Protein AF-0000000069711038 (afdb_homodimer)

pLDDT: mean 71.06, std 26.01, range [24.67, 97.31]

Sequence (326 aa):
MMKTLSPLKASLFAILASSTVLVTTVSAEPSQECDHPRSEFHKRGDRMGHDGMHKMFEGLELTDTQKADIKKLFAEQRAARSDDKPTKEERLARRAEMHALITAATFDETQAKALIGAQQEKRQAQAIERMKMQNQIYNLLTPEQQAKFKARFEAHTGKEPRSMMKTLSPLKASLFAILASSTVLVTTVSAEPSQECDHPRSEFHKRGDRMGHDGMHKMFEGLELTDTQKADIKKLFAEQRAARSDDKPTKEERLARRAEMHALITAATFDETQAKALIGAQQEKRQAQAIERMKMQNQIYNLLTPEQQAKFKARFEAHTGKEPRS

Secondary structure (DSSP, 8-state):
---------------------------------------GGGHHHHHHHHHHHHHHTTTS---HHHHHHHHHHHHHHHHHHHHHSPPHHHHHHHHHHHHHHHTSSS--HHHHHHHHHHHHHHHHHHHHHHHHHHHHHHTTS-HHHHHHHHHHHHHHHTS----/---------------------------------------GGGHHHHHHHHHHHHHHTTTS---HHHHHHHHHHHHHHHHHHHHHSPPHHHHHHHHHHHHHHHTSSS--HHHHHHHHHHHHHHHHHHHHHHHHHHHHHHTTS-HHHHHHHHHHHHHHHTS----

Structure (mmCIF, N/CA/C/O backbone):
data_AF-0000000069711038-model_v1
#
loop_
_entity.id
_entity.type
_entity.pdbx_description
1 polymer 'Periplasmic stress adaptor protein CpxP'
#
loop_
_atom_site.group_PDB
_atom_site.id
_atom_site.type_symbol
_atom_site.label_atom_id
_atom_site.label_alt_id
_atom_site.label_comp_id
_atom_site.label_asym_id
_atom_site.label_entity_id
_atom_site.label_seq_id
_atom_site.pdbx_PDB_ins_code
_atom_site.Cartn_x
_atom_site.Cartn_y
_atom_site.Cartn_z
_atom_site.occupancy
_atom_site.B_iso_or_equiv
_atom_site.auth_seq_id
_atom_site.auth_comp_id
_atom_site.auth_asym_id
_atom_site.auth_atom_id
_atom_site.pdbx_PDB_model_num
ATOM 1 N N . MET A 1 1 ? -65.188 43.094 -11.633 1 28.83 1 MET A N 1
ATOM 2 C CA . MET A 1 1 ? -65.75 42.906 -10.297 1 28.83 1 MET A CA 1
ATOM 3 C C . MET A 1 1 ? -66.312 41.5 -10.125 1 28.83 1 MET A C 1
ATOM 5 O O . MET A 1 1 ? -67.562 41.344 -10.078 1 28.83 1 MET A O 1
ATOM 9 N N . MET A 1 2 ? -65.438 40.5 -10.508 1 27.83 2 MET A N 1
ATOM 10 C CA . MET A 1 2 ? -65.812 39.156 -10.914 1 27.83 2 MET A CA 1
ATOM 11 C C . MET A 1 2 ? -66.312 38.375 -9.727 1 27.83 2 MET A C 1
ATOM 13 O O . MET A 1 2 ? -66.25 38.812 -8.586 1 27.83 2 MET A O 1
ATOM 17 N N . LYS A 1 3 ? -65.938 37.031 -9.469 1 34.69 3 LYS A N 1
ATOM 18 C CA . LYS A 1 3 ? -66.5 35.688 -9.469 1 34.69 3 LYS A CA 1
ATOM 19 C C . LYS A 1 3 ? -66.5 35.094 -8.062 1 34.69 3 LYS A C 1
ATOM 21 O O . LYS A 1 3 ? -66.75 33.875 -7.887 1 34.69 3 LYS A O 1
ATOM 26 N N . THR A 1 4 ? -66.062 35.812 -6.906 1 37.69 4 THR A N 1
ATOM 27 C CA . THR A 1 4 ? -65.438 34.906 -5.93 1 37.69 4 THR A CA 1
ATOM 28 C C . THR A 1 4 ? -66.5 34.031 -5.266 1 37.69 4 THR A C 1
ATOM 30 O O . THR A 1 4 ? -67.438 34.531 -4.719 1 37.69 4 THR A O 1
ATOM 33 N N . LEU A 1 5 ? -66.688 32.656 -5.758 1 39.88 5 LEU A N 1
ATOM 34 C CA . LEU A 1 5 ? -67.438 31.438 -5.512 1 39.88 5 LEU A CA 1
ATOM 35 C C . LEU A 1 5 ? -67.188 30.891 -4.113 1 39.88 5 LEU A C 1
ATOM 37 O O . LEU A 1 5 ? -66.062 30.672 -3.742 1 39.88 5 LEU A O 1
ATOM 41 N N . SER A 1 6 ? -68.125 31.094 -3.117 1 32.47 6 SER A N 1
ATOM 42 C CA . SER A 1 6 ? -68.062 30.859 -1.68 1 32.47 6 SER A CA 1
ATOM 43 C C . SER A 1 6 ? -67.812 29.375 -1.375 1 32.47 6 SER A C 1
ATOM 45 O O . SER A 1 6 ? -68.062 28.531 -2.24 1 32.47 6 SER A O 1
ATOM 47 N N . PRO A 1 7 ? -68 28.719 -0.055 1 39.16 7 PRO A N 1
ATOM 48 C CA . PRO A 1 7 ? -67.438 27.969 1.074 1 39.16 7 PRO A CA 1
ATOM 49 C C . PRO A 1 7 ? -68.062 26.562 1.216 1 39.16 7 PRO A C 1
ATOM 51 O O . PRO A 1 7 ? -67.875 25.922 2.246 1 39.16 7 PRO A O 1
ATOM 54 N N . LEU A 1 8 ? -68.438 25.781 0.112 1 35.56 8 LEU A N 1
ATOM 55 C CA . LEU A 1 8 ? -69.25 24.609 0.399 1 35.56 8 LEU A CA 1
ATOM 56 C C . LEU A 1 8 ? -68.5 23.609 1.238 1 35.56 8 LEU A C 1
ATOM 58 O O . LEU A 1 8 ? -67.5 23.047 0.777 1 35.56 8 LEU A O 1
ATOM 62 N N . LYS A 1 9 ? -68.5 23.656 2.619 1 36.31 9 LYS A N 1
ATOM 63 C CA . LYS A 1 9 ? -67.875 22.984 3.736 1 36.31 9 LYS A CA 1
ATOM 64 C C . LYS A 1 9 ? -68.25 21.516 3.789 1 36.31 9 LYS A C 1
ATOM 66 O O . LYS A 1 9 ? -69.438 21.188 3.707 1 36.31 9 LYS A O 1
ATOM 71 N N . ALA A 1 10 ? -67.312 20.438 3.469 1 32.03 10 ALA A N 1
ATOM 72 C CA . ALA A 1 10 ? -67.125 18.984 3.336 1 32.03 10 ALA A CA 1
ATOM 73 C C . ALA A 1 10 ? -67.375 18.281 4.664 1 32.03 10 ALA A C 1
ATOM 75 O O . ALA A 1 10 ? -66.75 18.578 5.668 1 32.03 10 ALA A O 1
ATOM 76 N N . SER A 1 11 ? -68.625 17.766 5.094 1 33.97 11 SER A N 1
ATOM 77 C CA . SER A 1 11 ? -69.125 17.141 6.309 1 33.97 11 SER A CA 1
ATOM 78 C C . SER A 1 11 ? -68.562 15.742 6.492 1 33.97 11 SER A C 1
ATOM 80 O O . SER A 1 11 ? -68.875 14.828 5.742 1 33.97 11 SER A O 1
ATOM 82 N N . LEU A 1 12 ? -67.25 15.602 6.777 1 30.31 12 LEU A N 1
ATOM 83 C CA . LEU A 1 12 ? -66.562 14.32 6.859 1 30.31 12 LEU A CA 1
ATOM 84 C C . LEU A 1 12 ? -67.125 13.461 7.973 1 30.31 12 LEU A C 1
ATOM 86 O O . LEU A 1 12 ? -67.312 13.93 9.102 1 30.31 12 LEU A O 1
ATOM 90 N N . PHE A 1 13 ? -67.688 12.148 7.656 1 32.06 13 PHE A N 1
ATOM 91 C CA . PHE A 1 13 ? -68.375 11.016 8.242 1 32.06 13 PHE A CA 1
ATOM 92 C C . PHE A 1 13 ? -67.5 10.289 9.25 1 32.06 13 PHE A C 1
ATOM 94 O O . PHE A 1 13 ? -66.375 9.922 8.945 1 32.06 13 PHE A O 1
ATOM 101 N N . ALA A 1 14 ? -67.75 10.336 10.609 1 30.08 14 ALA A N 1
ATOM 102 C CA . ALA A 1 14 ? -67.125 10.016 11.867 1 30.08 14 ALA A CA 1
ATOM 103 C C . ALA A 1 14 ? -67.188 8.531 12.18 1 30.08 14 ALA A C 1
ATOM 105 O O . ALA A 1 14 ? -66.75 8.078 13.25 1 30.08 14 ALA A O 1
ATOM 106 N N . ILE A 1 15 ? -67.188 7.59 11.195 1 29.8 15 ILE A N 1
ATOM 107 C CA . ILE A 1 15 ? -67.562 6.289 11.711 1 29.8 15 ILE A CA 1
ATOM 108 C C . ILE A 1 15 ? -66.562 5.785 12.727 1 29.8 15 ILE A C 1
ATOM 110 O O . ILE A 1 15 ? -65.375 5.91 12.516 1 29.8 15 ILE A O 1
ATOM 114 N N . LEU A 1 16 ? -67.062 5.301 13.984 1 29.25 16 LEU A N 1
ATOM 115 C CA . LEU A 1 16 ? -66.688 4.949 15.352 1 29.25 16 LEU A CA 1
ATOM 116 C C . LEU A 1 16 ? -66.062 3.557 15.406 1 29.25 16 LEU A C 1
ATOM 118 O O . LEU A 1 16 ? -65.875 3.018 16.5 1 29.25 16 LEU A O 1
ATOM 122 N N . ALA A 1 17 ? -65.25 3.088 14.469 1 30.11 17 ALA A N 1
ATOM 123 C CA . ALA A 1 17 ? -64.938 1.66 14.523 1 30.11 17 ALA A CA 1
ATOM 124 C C . ALA A 1 17 ? -64.062 1.337 15.727 1 30.11 17 ALA A C 1
ATOM 126 O O . ALA A 1 17 ? -63.031 1.981 15.938 1 30.11 17 ALA A O 1
ATOM 127 N N . SER A 1 18 ? -64.562 0.76 16.906 1 30.23 18 SER A N 1
ATOM 128 C CA . SER A 1 18 ? -64 0.393 18.219 1 30.23 18 SER A CA 1
ATOM 129 C C . SER A 1 18 ? -63.094 -0.802 18.109 1 30.23 18 SER A C 1
ATOM 131 O O . SER A 1 18 ? -63.5 -1.897 17.734 1 30.23 18 SER A O 1
ATOM 133 N N . SER A 1 19 ? -61.875 -0.72 17.562 1 32.28 19 SER A N 1
ATOM 134 C CA . SER A 1 19 ? -60.938 -1.819 17.344 1 32.28 19 SER A CA 1
ATOM 135 C C . SER A 1 19 ? -60.438 -2.369 18.672 1 32.28 19 SER A C 1
ATOM 137 O O . SER A 1 19 ? -60 -1.607 19.547 1 32.28 19 SER A O 1
ATOM 139 N N . THR A 1 20 ? -61.031 -3.475 19.203 1 32.91 20 THR A N 1
ATOM 140 C CA . THR A 1 20 ? -60.688 -4.152 20.438 1 32.91 20 THR A CA 1
ATOM 141 C C . THR A 1 20 ? -59.281 -4.766 20.328 1 32.91 20 THR A C 1
ATOM 143 O O . THR A 1 20 ? -58.969 -5.43 19.344 1 32.91 20 THR A O 1
ATOM 146 N N . VAL A 1 21 ? -58.25 -4.145 20.953 1 31.22 21 VAL A N 1
ATOM 147 C CA . VAL A 1 21 ? -56.812 -4.406 21.047 1 31.22 21 VAL A CA 1
ATOM 148 C C . VAL A 1 21 ? -56.562 -5.656 21.875 1 31.22 21 VAL A C 1
ATOM 150 O O . VAL A 1 21 ? -56.844 -5.672 23.078 1 31.22 21 VAL A O 1
ATOM 153 N N . LEU A 1 22 ? -56.844 -6.906 21.297 1 30.92 22 LEU A N 1
ATOM 154 C CA . LEU A 1 22 ? -56.5 -8.086 22.094 1 30.92 22 LEU A CA 1
ATOM 155 C C . LEU A 1 22 ? -55 -8.18 22.344 1 30.92 22 LEU A C 1
ATOM 157 O O . LEU A 1 22 ? -54.219 -8.078 21.406 1 30.92 22 LEU A O 1
ATOM 161 N N . VAL A 1 23 ? -54.469 -7.785 23.531 1 30.48 23 VAL A N 1
ATOM 162 C CA . VAL A 1 23 ? -53.125 -7.703 24.031 1 30.48 23 VAL A CA 1
ATOM 163 C C . VAL A 1 23 ? -52.594 -9.102 24.312 1 30.48 23 VAL A C 1
ATOM 165 O O . VAL A 1 23 ? -53.062 -9.789 25.234 1 30.48 23 VAL A O 1
ATOM 168 N N . THR A 1 24 ? -52.438 -10 23.281 1 31.05 24 THR A N 1
ATOM 169 C CA . THR A 1 24 ? -51.906 -11.297 23.656 1 31.05 24 THR A CA 1
ATOM 170 C C . THR A 1 24 ? -50.5 -11.141 24.25 1 31.05 24 THR A C 1
ATOM 172 O O . THR A 1 24 ? -49.688 -10.344 23.766 1 31.05 24 THR A O 1
ATOM 175 N N . THR A 1 25 ? -50.375 -11.289 25.547 1 30.5 25 THR A N 1
ATOM 176 C CA . THR A 1 25 ? -49.156 -11.281 26.375 1 30.5 25 THR A CA 1
ATOM 177 C C . THR A 1 25 ? -48.25 -12.438 26.016 1 30.5 25 THR A C 1
ATOM 179 O O . THR A 1 25 ? -48.625 -13.602 26.094 1 30.5 25 THR A O 1
ATOM 182 N N . VAL A 1 26 ? -47.688 -12.516 24.812 1 32.75 26 VAL A N 1
ATOM 183 C CA . VAL A 1 26 ? -46.75 -13.617 24.594 1 32.75 26 VAL A CA 1
ATOM 184 C C . VAL A 1 26 ? -45.594 -13.531 25.594 1 32.75 26 VAL A C 1
ATOM 186 O O . VAL A 1 26 ? -45 -12.461 25.75 1 32.75 26 VAL A O 1
ATOM 189 N N . SER A 1 27 ? -45.5 -14.453 26.594 1 31.48 27 SER A N 1
ATOM 190 C CA . SER A 1 27 ? -44.469 -14.742 27.578 1 31.48 27 SER A CA 1
ATOM 191 C C . SER A 1 27 ? -43.125 -14.984 26.922 1 31.48 27 SER A C 1
ATOM 193 O O . SER A 1 27 ? -43 -15.859 26.062 1 31.48 27 SER A O 1
ATOM 195 N N . ALA A 1 28 ? -42.312 -13.977 26.766 1 31.95 28 ALA A N 1
ATOM 196 C CA . ALA A 1 28 ? -40.938 -14 26.25 1 31.95 28 ALA A CA 1
ATOM 197 C C . ALA A 1 28 ? -40.031 -14.883 27.125 1 31.95 28 ALA A C 1
ATOM 199 O O . ALA A 1 28 ? -39.938 -14.664 28.328 1 31.95 28 ALA A O 1
ATOM 200 N N . GLU A 1 29 ? -40.062 -16.219 26.953 1 34.53 29 GLU A N 1
ATOM 201 C CA . GLU A 1 29 ? -39.031 -17 27.609 1 34.53 29 GLU A CA 1
ATOM 202 C C . GLU A 1 29 ? -37.656 -16.406 27.344 1 34.53 29 GLU A C 1
ATOM 204 O O . GLU A 1 29 ? -37.375 -15.938 26.234 1 34.53 29 GLU A O 1
ATOM 209 N N . PRO A 1 30 ? -36.906 -15.922 28.422 1 35.16 30 PRO A N 1
ATOM 210 C CA . PRO A 1 30 ? -35.562 -15.344 28.312 1 35.16 30 PRO A CA 1
ATOM 211 C C . PRO A 1 30 ? -34.562 -16.297 27.672 1 35.16 30 PRO A C 1
ATOM 213 O O . PRO A 1 30 ? -34.406 -17.438 28.125 1 35.16 30 PRO A O 1
ATOM 216 N N . SER A 1 31 ? -34.625 -16.547 26.375 1 33.62 31 SER A N 1
ATOM 217 C CA . SER A 1 31 ? -33.469 -17.25 25.797 1 33.62 31 SER A CA 1
ATOM 218 C C . SER A 1 31 ? -32.156 -16.609 26.234 1 33.62 31 SER A C 1
ATOM 220 O O . SER A 1 31 ? -32.062 -15.375 26.328 1 33.62 31 SER A O 1
ATOM 222 N N . GLN A 1 32 ? -31.453 -17.312 27.109 1 32.94 32 GLN A N 1
ATOM 223 C CA . GLN A 1 32 ? -30.078 -17.016 27.484 1 32.94 32 GLN A CA 1
ATOM 224 C C . GLN A 1 32 ? -29.219 -16.672 26.281 1 32.94 32 GLN A C 1
ATOM 226 O O . GLN A 1 32 ? -28.953 -17.516 25.422 1 32.94 32 GLN A O 1
ATOM 231 N N . GLU A 1 33 ? -29.531 -15.539 25.625 1 35.47 33 GLU A N 1
ATOM 232 C CA . GLU A 1 33 ? -28.625 -15.016 24.609 1 35.47 33 GLU A CA 1
ATOM 233 C C . GLU A 1 33 ? -27.188 -14.961 25.125 1 35.47 33 GLU A C 1
ATOM 235 O O . GLU A 1 33 ? -26.906 -14.289 26.125 1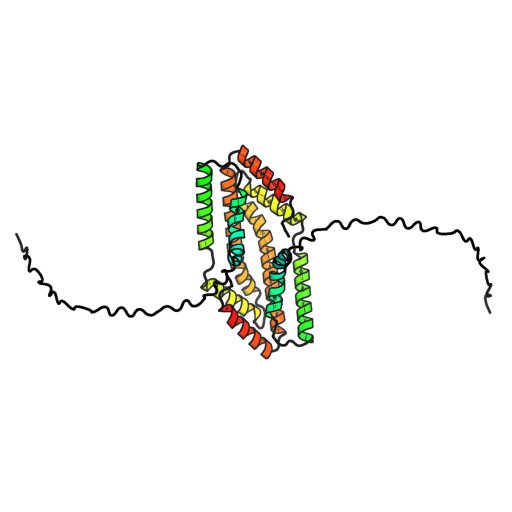 35.47 33 GLU A O 1
ATOM 240 N N . CYS A 1 34 ? -26.516 -16.094 25.094 1 35.66 34 CYS A N 1
ATOM 241 C CA . CYS A 1 34 ? -25.062 -16.047 25.25 1 35.66 34 CYS A CA 1
ATOM 242 C C . CYS A 1 34 ? -24.469 -14.883 24.469 1 35.66 34 CYS A C 1
ATOM 244 O O . CYS A 1 34 ? -24.531 -14.852 23.234 1 35.66 34 CYS A O 1
ATOM 246 N N . ASP A 1 35 ? -24.703 -13.688 24.938 1 33.38 35 ASP A N 1
ATOM 247 C CA . ASP A 1 35 ? -23.953 -12.531 24.438 1 33.38 35 ASP A CA 1
ATOM 248 C C . ASP A 1 35 ? -22.469 -12.836 24.328 1 33.38 35 ASP A C 1
ATOM 250 O O . ASP A 1 35 ? -21.797 -13.023 25.359 1 33.38 35 ASP A O 1
ATOM 254 N N . HIS A 1 36 ? -22.094 -13.727 23.422 1 37.5 36 HIS A N 1
ATOM 255 C CA . HIS A 1 36 ? -20.656 -13.688 23.125 1 37.5 36 HIS A CA 1
ATOM 256 C C . HIS A 1 36 ? -20.172 -12.25 23 1 37.5 36 HIS A C 1
ATOM 258 O O . HIS A 1 36 ? -20.828 -11.422 22.375 1 37.5 36 HIS A O 1
ATOM 264 N N . PRO A 1 37 ? -19.344 -11.836 23.906 1 37.25 37 PRO A N 1
ATOM 265 C CA . PRO A 1 37 ? -18.703 -10.531 23.719 1 37.25 37 PRO A CA 1
ATOM 266 C C . PRO A 1 37 ? -18.312 -10.281 22.266 1 37.25 37 PRO A C 1
ATOM 268 O O . PRO A 1 37 ? -17.859 -11.195 21.578 1 37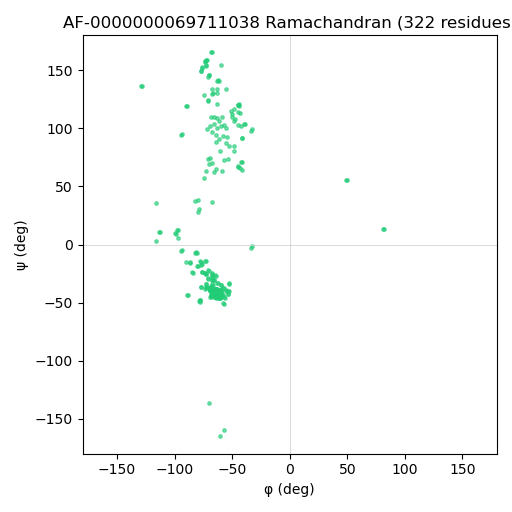.25 37 PRO A O 1
ATOM 271 N N . ARG A 1 38 ? -19.031 -9.477 21.547 1 34.66 38 ARG A N 1
ATOM 272 C CA . ARG A 1 38 ? -18.562 -8.883 20.297 1 34.66 38 ARG A CA 1
ATOM 273 C C . ARG A 1 38 ? -17.062 -8.617 20.344 1 34.66 38 ARG A C 1
ATOM 275 O O . ARG A 1 38 ? -16.578 -7.926 21.234 1 34.66 38 ARG A O 1
ATOM 282 N N . SER A 1 39 ? -16.219 -9.43 19.797 1 35.22 39 SER A N 1
ATOM 283 C CA . SER A 1 39 ? -14.781 -9.32 19.609 1 35.22 39 SER A CA 1
ATOM 284 C C . SER A 1 39 ? -14.383 -7.914 19.172 1 35.22 39 SER A C 1
ATOM 286 O O . SER A 1 39 ? -14.906 -7.387 18.188 1 35.22 39 SER A O 1
ATOM 288 N N . GLU A 1 40 ? -14.055 -7.012 20.031 1 36.59 40 GLU A N 1
ATOM 289 C CA . GLU A 1 40 ? -13.312 -5.762 19.875 1 36.59 40 GLU A CA 1
ATOM 290 C C . GLU A 1 40 ? -12.234 -5.891 18.797 1 36.59 40 GLU A C 1
ATOM 292 O O . GLU A 1 40 ? -11.367 -5.027 18.688 1 36.59 40 GLU A O 1
ATOM 297 N N . PHE A 1 41 ? -12.062 -7.023 18.234 1 37.28 41 PHE A N 1
ATOM 298 C CA . PHE A 1 41 ? -10.906 -7.082 17.344 1 37.28 41 PHE A CA 1
ATOM 299 C C . PHE A 1 41 ? -11.125 -6.191 16.125 1 37.28 41 PHE A C 1
ATOM 301 O O . PHE A 1 41 ? -10.211 -6.004 15.312 1 37.28 41 PHE A O 1
ATOM 308 N N . HIS A 1 42 ? -12.367 -5.906 15.75 1 38.72 42 HIS A N 1
ATOM 309 C CA . HIS A 1 42 ? -12.5 -5.262 14.445 1 38.72 42 HIS A CA 1
ATOM 310 C C . HIS A 1 42 ? -11.992 -3.826 14.484 1 38.72 42 HIS A C 1
ATOM 312 O O . HIS A 1 42 ? -11.977 -3.139 13.461 1 38.72 42 HIS A O 1
ATOM 318 N N . LYS A 1 43 ? -11.953 -3.258 15.719 1 39.16 43 LYS A N 1
ATOM 319 C CA . LYS A 1 43 ? -11.641 -1.833 15.703 1 39.16 43 LYS A CA 1
ATOM 320 C C . LYS A 1 43 ? -10.148 -1.602 15.492 1 39.16 43 LYS A C 1
ATOM 322 O O . LYS A 1 43 ? -9.688 -0.458 15.461 1 39.16 43 LYS A O 1
ATOM 327 N N . ARG A 1 44 ? -9.422 -2.611 15.648 1 41.56 44 ARG A N 1
ATOM 328 C CA . ARG A 1 44 ? -7.996 -2.293 15.625 1 41.56 44 ARG A CA 1
ATOM 329 C C . ARG A 1 44 ? -7.516 -2.041 14.195 1 41.56 44 ARG A C 1
ATOM 331 O O . ARG A 1 44 ? -6.492 -1.39 13.984 1 41.56 44 ARG A O 1
ATOM 338 N N . GLY A 1 45 ? -8.164 -2.545 13.219 1 42.38 45 GLY A N 1
ATOM 339 C CA . GLY A 1 45 ? -7.562 -2.418 11.898 1 42.38 45 GLY A CA 1
ATOM 340 C C . GLY A 1 45 ? -7.746 -1.04 11.289 1 42.38 45 GLY A C 1
ATOM 341 O O . GLY A 1 45 ? -6.84 -0.525 10.625 1 42.38 45 GLY A O 1
ATOM 342 N N . ASP A 1 46 ? -9.008 -0.475 11.266 1 42.97 46 ASP A N 1
ATOM 343 C CA . ASP A 1 46 ? -9.258 0.771 10.555 1 42.97 46 ASP A CA 1
ATOM 344 C C . ASP A 1 46 ? -8.734 1.972 11.336 1 42.97 46 ASP A C 1
ATOM 346 O O . ASP A 1 46 ? -8.602 3.068 10.781 1 42.97 46 ASP A O 1
ATOM 350 N N . ARG A 1 47 ? -8.484 1.776 12.555 1 44.28 47 ARG A N 1
ATOM 351 C CA . ARG A 1 47 ? -8.141 2.938 13.367 1 44.28 47 ARG A CA 1
ATOM 352 C C . ARG A 1 47 ? -6.652 3.264 13.25 1 44.28 47 ARG A C 1
ATOM 354 O O . ARG A 1 47 ? -6.219 4.352 13.625 1 44.28 47 ARG A O 1
ATOM 361 N N . MET A 1 48 ? -5.906 2.307 12.906 1 45.69 48 MET A N 1
ATOM 362 C CA . MET A 1 48 ? -4.469 2.574 12.953 1 45.69 48 MET A CA 1
ATOM 363 C C . MET A 1 48 ? -4.078 3.605 11.898 1 45.69 48 MET A C 1
ATOM 365 O O . MET A 1 48 ? -3.15 4.391 12.109 1 45.69 48 MET A O 1
ATOM 369 N N . GLY A 1 49 ? -4.832 3.652 10.727 1 49.41 49 GLY A N 1
ATOM 370 C CA . GLY A 1 49 ? -4.352 4.559 9.695 1 49.41 49 GLY A CA 1
ATOM 371 C C . GLY A 1 49 ? -4.691 6.008 9.969 1 49.41 49 GLY A C 1
ATOM 372 O O . GLY A 1 49 ? -3.877 6.902 9.727 1 49.41 49 GLY A O 1
ATOM 373 N N . HIS A 1 50 ? -5.988 6.254 10.336 1 53.12 50 HIS A N 1
ATOM 374 C CA . HIS A 1 50 ? -6.473 7.617 10.516 1 53.12 50 HIS A CA 1
ATOM 375 C C . HIS A 1 50 ? -5.809 8.281 11.719 1 53.12 50 HIS A C 1
ATOM 377 O O . HIS A 1 50 ? -5.527 9.484 11.695 1 53.12 50 HIS A O 1
ATOM 383 N N . ASP A 1 51 ? -5.418 7.539 12.625 1 56.47 51 ASP A N 1
ATOM 384 C CA . ASP A 1 51 ? -5.023 8.062 13.93 1 56.47 51 ASP A CA 1
ATOM 385 C C . ASP A 1 51 ? -3.551 8.469 13.93 1 56.47 51 ASP A C 1
ATOM 387 O O . ASP A 1 51 ? -3.152 9.359 14.688 1 56.47 51 ASP A O 1
ATOM 391 N N . GLY A 1 52 ? -2.916 7.953 12.859 1 61.31 52 GLY A N 1
ATOM 392 C CA . GLY A 1 52 ? -1.483 8.195 12.898 1 61.31 52 GLY A CA 1
ATOM 393 C C . GLY A 1 52 ? -1.115 9.641 12.602 1 61.31 52 GLY A C 1
ATOM 394 O O . GLY A 1 52 ? -0.289 10.234 13.289 1 61.31 52 GLY A O 1
ATOM 395 N N . MET A 1 53 ? -1.896 10.188 11.641 1 66.5 53 MET A N 1
ATOM 396 C CA . MET A 1 53 ? -1.569 11.555 11.242 1 66.5 53 MET A CA 1
ATOM 397 C C . MET A 1 53 ? -1.876 12.539 12.375 1 66.5 53 MET A C 1
ATOM 399 O O . MET A 1 53 ? -1.122 13.484 12.594 1 66.5 53 MET A O 1
ATOM 403 N N . HIS A 1 54 ? -2.988 12.211 13.086 1 70.62 54 HIS A N 1
ATOM 404 C CA . HIS A 1 54 ? -3.363 13.078 14.195 1 70.62 54 HIS A CA 1
ATOM 405 C C . HIS A 1 54 ? -2.32 13.031 15.305 1 70.62 54 HIS A C 1
ATOM 407 O O . HIS A 1 54 ? -2.027 14.055 15.93 1 70.62 54 HIS A O 1
ATOM 413 N N . LYS A 1 55 ? -1.753 11.961 15.367 1 76.19 55 LYS A N 1
ATOM 414 C CA . LYS A 1 55 ? -0.816 11.742 16.469 1 76.19 55 LYS A CA 1
ATOM 415 C C . LYS A 1 55 ? 0.476 12.523 16.25 1 76.19 55 LYS A C 1
ATOM 417 O O . LYS A 1 55 ? 1.136 12.922 17.203 1 76.19 55 LYS A O 1
ATOM 422 N N . MET A 1 56 ? 0.709 12.781 14.992 1 78.06 56 MET A N 1
ATOM 423 C CA . MET A 1 56 ? 1.942 13.484 14.648 1 78.06 56 MET A CA 1
ATOM 424 C C . MET A 1 56 ? 1.944 14.891 15.227 1 78.06 56 MET A C 1
ATOM 426 O O . MET A 1 56 ? 3.002 15.43 15.562 1 78.06 56 MET A O 1
ATOM 430 N N . PHE A 1 57 ? 0.792 15.453 15.438 1 83.25 57 PHE A N 1
ATOM 431 C CA . PHE A 1 57 ? 0.726 16.844 15.852 1 83.25 57 PHE A CA 1
ATOM 432 C C . PHE A 1 57 ? 0.186 16.969 17.266 1 83.25 57 PHE A C 1
ATOM 434 O O . PHE A 1 57 ? -0.089 18.062 17.75 1 83.25 57 PHE A O 1
ATOM 441 N N . GLU A 1 58 ? 0.124 15.82 17.859 1 80.19 58 GLU A N 1
ATOM 442 C CA . GLU A 1 58 ? -0.286 15.828 19.266 1 80.19 58 GLU A CA 1
ATOM 443 C C . GLU A 1 58 ? 0.855 16.281 20.172 1 80.19 58 GLU A C 1
ATOM 445 O O . GLU A 1 58 ? 2.029 16.125 19.828 1 80.19 58 GLU A O 1
ATOM 450 N N . GLY A 1 59 ? 0.531 16.938 21.312 1 82.94 59 GLY A N 1
ATOM 451 C CA . GLY A 1 59 ? 1.508 17.297 22.328 1 82.94 59 GLY A CA 1
ATOM 452 C C . GLY A 1 59 ? 2.27 18.578 21.984 1 82.94 59 GLY A C 1
ATOM 453 O O . GLY A 1 59 ? 3.334 18.828 22.547 1 82.94 59 GLY A O 1
ATOM 454 N N . LEU A 1 60 ? 1.834 19.312 21.062 1 89.56 60 LEU A N 1
ATOM 455 C CA . LEU A 1 60 ? 2.518 20.531 20.625 1 89.56 60 LEU A CA 1
ATOM 456 C C . LEU A 1 60 ? 1.904 21.75 21.297 1 89.56 60 LEU A C 1
ATOM 458 O O . LEU A 1 60 ? 2.252 22.891 20.953 1 89.56 60 LEU A O 1
ATOM 462 N N . GLU A 1 61 ? 1.06 21.578 22.328 1 89.12 61 GLU A N 1
ATOM 463 C CA . GLU A 1 61 ? 0.425 22.703 23.016 1 89.12 61 GLU A CA 1
ATOM 464 C C . GLU A 1 61 ? -0.199 23.688 22.031 1 89.12 61 GLU A C 1
A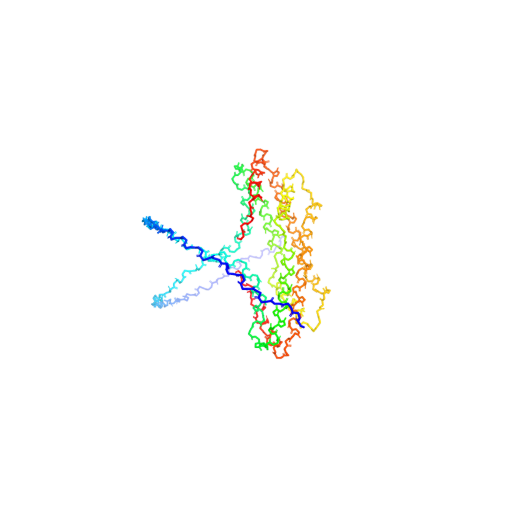TOM 466 O O . GLU A 1 61 ? 0.076 24.875 22.094 1 89.12 61 GLU A O 1
ATOM 471 N N . LEU A 1 62 ? -1.048 23.203 21.203 1 92.25 62 LEU A N 1
ATOM 472 C CA . LEU A 1 62 ? -1.706 23.984 20.156 1 92.25 62 LEU A CA 1
ATOM 473 C C . LEU A 1 62 ? -2.703 24.969 20.75 1 92.25 62 LEU A C 1
ATOM 475 O O . LEU A 1 62 ? -3.322 24.688 21.781 1 92.25 62 LEU A O 1
ATOM 479 N N . THR A 1 63 ? -2.814 26.172 20.062 1 93 63 THR A N 1
ATOM 480 C CA . THR A 1 63 ? -3.873 27.094 20.438 1 93 63 THR A CA 1
ATOM 481 C C . THR A 1 63 ? -5.23 26.594 19.953 1 93 63 THR A C 1
ATOM 483 O O . THR A 1 63 ? -5.305 25.719 19.094 1 93 63 THR A O 1
ATOM 486 N N . ASP A 1 64 ? -6.254 27.047 20.578 1 92.31 64 ASP A N 1
ATOM 487 C CA . ASP A 1 64 ? -7.598 26.656 20.156 1 92.31 64 ASP A CA 1
ATOM 488 C C . ASP A 1 64 ? -7.824 26.969 18.672 1 92.31 64 ASP A C 1
ATOM 490 O O . ASP A 1 64 ? -8.5 26.203 17.969 1 92.31 64 ASP A O 1
ATOM 494 N N . THR A 1 65 ? -7.316 28.109 18.234 1 94 65 THR A N 1
ATOM 495 C CA . THR A 1 65 ? -7.449 28.469 16.828 1 94 65 THR A CA 1
ATOM 496 C C . THR A 1 65 ? -6.695 27.484 15.938 1 94 65 THR A C 1
ATOM 498 O O . THR A 1 65 ? -7.211 27.047 14.898 1 94 65 THR A O 1
ATOM 501 N N . GLN A 1 66 ? -5.516 27.062 16.359 1 93.44 66 GLN A N 1
ATOM 502 C CA . GLN A 1 66 ? -4.73 26.078 15.625 1 93.44 66 GLN A CA 1
ATOM 503 C C . GLN A 1 66 ? -5.457 24.734 15.562 1 93.44 66 GLN A C 1
ATOM 505 O O . GLN A 1 66 ? -5.531 24.125 14.508 1 93.44 66 GLN A O 1
ATOM 510 N N . LYS A 1 67 ? -5.996 24.375 16.625 1 92.25 67 LYS A N 1
ATOM 511 C CA . LYS A 1 67 ? -6.727 23.109 16.688 1 92.25 67 LYS A CA 1
ATOM 512 C C . LYS A 1 67 ? -7.91 23.109 15.727 1 92.25 67 LYS A C 1
ATOM 514 O O . LYS A 1 67 ? -8.164 22.109 15.055 1 92.25 67 LYS A O 1
ATOM 519 N N . ALA A 1 68 ? -8.594 24.188 15.711 1 93.75 68 ALA A N 1
ATOM 520 C CA . ALA A 1 68 ? -9.75 24.312 14.82 1 93.75 68 ALA A CA 1
ATOM 521 C C . ALA A 1 68 ? -9.328 24.234 13.359 1 93.75 68 ALA A C 1
ATOM 523 O O . ALA A 1 68 ? -9.977 23.578 12.547 1 93.75 68 ALA A O 1
ATOM 524 N N . ASP A 1 69 ? -8.25 24.969 13.016 1 93.81 69 ASP A N 1
ATOM 525 C CA . ASP A 1 69 ? -7.758 24.969 11.641 1 93.81 69 ASP A CA 1
ATOM 526 C C . ASP A 1 69 ? -7.273 23.578 11.234 1 93.81 69 ASP A C 1
ATOM 528 O O . ASP A 1 69 ? -7.531 23.125 10.125 1 93.81 69 ASP A O 1
ATOM 532 N N . ILE A 1 70 ? -6.637 22.953 12.125 1 92.94 70 ILE A N 1
ATOM 533 C CA . ILE A 1 70 ? -6.109 21.609 11.867 1 92.94 70 ILE A CA 1
ATOM 534 C C . ILE A 1 70 ? -7.266 20.625 11.688 1 92.94 70 ILE A C 1
ATOM 536 O O . ILE A 1 70 ? -7.25 19.797 10.781 1 92.94 70 ILE A O 1
ATOM 540 N N . LYS A 1 71 ? -8.234 20.734 12.508 1 91.12 71 LYS A N 1
ATOM 541 C CA . LYS A 1 71 ? -9.422 19.891 12.398 1 91.12 71 LYS A CA 1
ATOM 542 C C . LYS A 1 71 ? -10.086 20.047 11.039 1 91.12 71 LYS A C 1
ATOM 544 O O . LYS A 1 71 ? -10.547 19.078 10.445 1 91.12 71 LYS A O 1
ATOM 549 N N . LYS A 1 72 ? -10.172 21.281 10.617 1 93.94 72 LYS A N 1
ATOM 550 C CA . LYS A 1 72 ? -10.758 21.547 9.305 1 93.94 72 LYS A CA 1
ATOM 551 C C . LYS A 1 72 ? -9.961 20.875 8.195 1 93.94 72 LYS A C 1
ATOM 553 O O . LYS A 1 72 ? -10.539 20.297 7.273 1 93.94 72 LYS A O 1
ATOM 558 N N . LEU A 1 73 ? -8.648 20.969 8.305 1 92.88 73 LEU A N 1
ATOM 559 C CA . LEU A 1 73 ? -7.785 20.359 7.297 1 92.88 73 LEU A CA 1
ATOM 560 C C . LEU A 1 73 ? -7.938 18.844 7.289 1 92.88 73 LEU A C 1
ATOM 562 O O . LEU A 1 73 ? -8.031 18.234 6.227 1 92.88 73 LEU A O 1
ATOM 566 N N . PHE A 1 74 ? -8.078 18.234 8.438 1 89.75 74 PHE A N 1
ATOM 567 C CA . PHE A 1 74 ? -8.273 16.797 8.531 1 89.75 74 PHE A CA 1
ATOM 568 C C . PHE A 1 74 ? -9.641 16.406 7.98 1 89.75 74 PHE A C 1
ATOM 570 O O . PHE A 1 74 ? -9.766 15.367 7.316 1 89.75 74 PHE A O 1
ATOM 577 N N . ALA A 1 75 ? -10.578 17.203 8.289 1 90.31 75 ALA A N 1
ATOM 578 C CA . ALA A 1 75 ? -11.922 16.922 7.789 1 90.31 75 ALA A CA 1
ATOM 579 C C . ALA A 1 75 ? -11.953 16.953 6.262 1 90.31 75 ALA A C 1
ATOM 581 O O . ALA A 1 75 ? -12.609 16.109 5.633 1 90.31 75 ALA A O 1
ATOM 582 N N . GLU A 1 76 ? -11.258 17.906 5.754 1 89.44 76 GLU A N 1
ATOM 583 C CA . GLU A 1 76 ? -11.188 18.016 4.301 1 89.44 76 GLU A CA 1
ATOM 584 C C . GLU A 1 76 ? -10.469 16.812 3.697 1 89.44 76 GLU A C 1
ATOM 586 O O . GLU A 1 76 ? -10.891 16.281 2.664 1 89.44 76 GLU A O 1
ATOM 591 N N . GLN A 1 77 ? -9.469 16.406 4.32 1 89.56 77 GLN A N 1
ATOM 592 C CA . GLN A 1 77 ? -8.719 15.25 3.84 1 89.56 77 GLN A CA 1
ATOM 593 C C . GLN A 1 77 ? -9.547 13.977 3.953 1 89.56 77 GLN A C 1
ATOM 595 O O . GLN A 1 77 ? -9.516 13.133 3.055 1 89.56 77 GLN A O 1
ATOM 600 N N . ARG A 1 78 ? -10.164 13.852 4.984 1 87.62 78 ARG A N 1
ATOM 601 C CA . ARG A 1 78 ? -11.031 12.695 5.184 1 87.62 78 ARG A CA 1
ATOM 602 C C . ARG A 1 78 ? -12.125 12.641 4.125 1 87.62 78 ARG A C 1
ATOM 604 O O . ARG A 1 78 ? -12.438 11.57 3.6 1 87.62 78 ARG A O 1
ATOM 611 N N . ALA A 1 79 ? -12.695 13.75 3.869 1 87 79 ALA A N 1
ATOM 612 C CA . ALA A 1 79 ? -13.727 13.828 2.84 1 87 79 ALA A CA 1
ATOM 613 C C . ALA A 1 79 ? -13.172 13.438 1.474 1 87 79 ALA A C 1
ATOM 615 O O . ALA A 1 79 ? -13.805 12.672 0.734 1 87 79 ALA A O 1
ATOM 616 N N . ALA A 1 80 ? -11.984 13.906 1.225 1 84.62 80 ALA A N 1
ATOM 617 C CA . ALA A 1 80 ? -11.359 13.602 -0.058 1 84.62 80 ALA A CA 1
ATOM 618 C C . ALA A 1 80 ? -11.039 12.109 -0.167 1 84.62 80 ALA A C 1
ATOM 620 O O . ALA A 1 80 ? -11.211 11.508 -1.229 1 84.62 80 ALA A O 1
ATOM 621 N N . ARG A 1 81 ? -10.625 11.523 0.869 1 86.06 81 ARG A N 1
ATOM 622 C CA . ARG A 1 81 ? -10.289 10.102 0.889 1 86.06 81 ARG A CA 1
ATOM 623 C C . ARG A 1 81 ? -11.547 9.25 0.73 1 86.06 81 ARG A C 1
ATOM 625 O O . ARG A 1 81 ? -11.516 8.219 0.055 1 86.06 81 ARG A O 1
ATOM 632 N N . SER A 1 82 ? -12.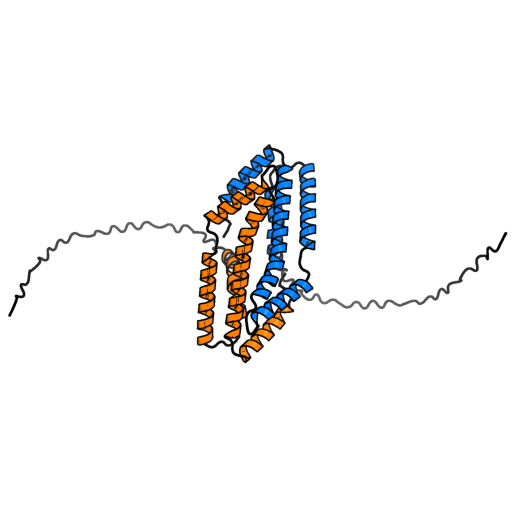5 9.672 1.466 1 84.56 82 SER A N 1
ATOM 633 C CA . SER A 1 82 ? -13.758 8.938 1.393 1 84.56 82 SER A CA 1
ATOM 634 C C . SER A 1 82 ? -14.328 8.953 -0.023 1 84.56 82 SER A C 1
ATOM 636 O O . SER A 1 82 ? -14.859 7.945 -0.492 1 84.56 82 SER A O 1
ATOM 638 N N . ASP A 1 83 ? -14.117 10.016 -0.672 1 81.44 83 ASP A N 1
ATOM 639 C CA . ASP A 1 83 ? -14.617 10.164 -2.037 1 81.44 83 ASP A CA 1
ATOM 640 C C . ASP A 1 83 ? -13.797 9.328 -3.014 1 81.44 83 ASP A C 1
ATOM 642 O O . ASP A 1 83 ? -14.297 8.922 -4.066 1 81.44 83 ASP A O 1
ATOM 646 N N . ASP A 1 84 ? -12.617 9.07 -2.637 1 82.69 84 ASP A N 1
ATOM 647 C CA . ASP A 1 84 ? -11.711 8.367 -3.539 1 82.69 84 ASP A CA 1
ATOM 648 C C . ASP A 1 84 ? -11.742 6.859 -3.275 1 82.69 84 ASP A C 1
ATOM 650 O O . ASP A 1 84 ? -11.148 6.082 -4.027 1 82.69 84 ASP A O 1
ATOM 654 N N . LYS A 1 85 ? -12.445 6.504 -2.256 1 84.06 85 LYS A N 1
ATOM 655 C CA . LYS A 1 85 ? -12.57 5.078 -1.972 1 84.06 85 LYS A CA 1
ATOM 656 C C . LYS A 1 85 ? -13.359 4.363 -3.068 1 84.06 85 LYS A C 1
ATOM 658 O O . LYS A 1 85 ? -14.422 4.832 -3.482 1 84.06 85 LYS A O 1
ATOM 663 N N . PRO A 1 86 ? -12.758 3.336 -3.48 1 84.69 86 PRO A N 1
ATOM 664 C CA . PRO A 1 86 ? -13.516 2.611 -4.504 1 84.69 86 PRO A CA 1
ATOM 665 C C . PRO A 1 86 ? -14.844 2.068 -3.98 1 84.69 86 PRO A C 1
ATOM 667 O O . PRO A 1 86 ? -14.93 1.647 -2.824 1 84.69 86 PRO A O 1
ATOM 670 N N . THR A 1 87 ? -15.844 2.152 -4.789 1 85.31 87 THR A N 1
ATOM 671 C CA . THR A 1 87 ? -17.125 1.554 -4.473 1 85.31 87 THR A CA 1
ATOM 672 C C . THR A 1 87 ? -17.031 0.03 -4.473 1 85.31 87 THR A C 1
ATOM 674 O O . THR A 1 87 ? -16.047 -0.535 -4.941 1 85.31 87 THR A O 1
ATOM 677 N N . LYS A 1 88 ? -18.062 -0.525 -3.908 1 86.5 88 LYS A N 1
ATOM 678 C CA . LYS A 1 88 ? -18.125 -1.983 -3.926 1 86.5 88 LYS A CA 1
ATOM 679 C C . LYS A 1 88 ? -18.062 -2.52 -5.352 1 86.5 88 LYS A C 1
ATOM 681 O O . LYS A 1 88 ? -17.375 -3.502 -5.621 1 86.5 88 LYS A O 1
ATOM 686 N N . GLU A 1 89 ? -18.812 -1.907 -6.199 1 88.69 89 GLU A N 1
ATOM 687 C CA . GLU A 1 89 ? -18.844 -2.314 -7.602 1 88.69 89 GLU A CA 1
ATOM 688 C C . GLU A 1 89 ? -17.469 -2.201 -8.234 1 88.69 89 GLU A C 1
ATOM 690 O O . GLU A 1 89 ? -17.047 -3.084 -8.992 1 88.69 89 GLU A O 1
ATOM 695 N N . GLU A 1 90 ? -16.75 -1.141 -7.879 1 87 90 GLU A N 1
ATOM 696 C CA . GLU A 1 90 ? -15.406 -0.939 -8.43 1 87 90 GLU A CA 1
ATOM 697 C C . GLU A 1 90 ? -14.43 -1.983 -7.898 1 87 90 GLU A C 1
ATOM 699 O O . GLU A 1 90 ? -13.57 -2.473 -8.641 1 87 90 GLU A O 1
ATOM 704 N N . ARG A 1 91 ? -14.617 -2.275 -6.695 1 88.19 91 ARG A N 1
ATOM 705 C CA . ARG A 1 91 ? -13.75 -3.287 -6.09 1 88.19 91 ARG A CA 1
ATOM 706 C C . ARG A 1 91 ? -13.992 -4.656 -6.719 1 88.19 91 ARG A C 1
ATOM 708 O O . ARG A 1 91 ? -13.039 -5.379 -7.02 1 88.19 91 ARG A O 1
ATOM 715 N N . LEU A 1 92 ? -15.211 -4.902 -6.945 1 87.19 92 LEU A N 1
ATOM 716 C CA . LEU A 1 92 ? -15.562 -6.18 -7.555 1 87.19 92 LEU A CA 1
ATOM 717 C C . LEU A 1 92 ? -15.07 -6.25 -9 1 87.19 92 LEU A C 1
ATOM 719 O O . LEU A 1 92 ? -14.57 -7.285 -9.438 1 87.19 92 LEU A O 1
ATOM 723 N N . ALA A 1 93 ? -15.273 -5.219 -9.656 1 88.19 93 ALA A N 1
ATOM 724 C CA . ALA A 1 93 ? -14.82 -5.172 -11.047 1 88.19 93 ALA A CA 1
ATOM 725 C C . ALA A 1 93 ? -13.312 -5.348 -11.133 1 88.19 93 ALA A C 1
ATOM 727 O O . ALA A 1 93 ? -12.812 -6.059 -12.008 1 88.19 93 ALA A O 1
ATOM 728 N N . ARG A 1 94 ? -12.617 -4.723 -10.266 1 89.25 94 ARG A N 1
ATOM 729 C CA . ARG A 1 94 ? -11.164 -4.844 -10.25 1 89.25 94 ARG A CA 1
ATOM 730 C C . ARG A 1 94 ? -10.734 -6.277 -9.938 1 89.25 94 ARG A C 1
ATOM 732 O O . ARG A 1 94 ? -9.828 -6.809 -10.578 1 89.25 94 ARG A O 1
ATOM 739 N N . ARG A 1 95 ? -11.359 -6.812 -9.008 1 88.5 95 ARG A N 1
ATOM 740 C CA . ARG A 1 95 ? -11.07 -8.195 -8.656 1 88.5 95 ARG A CA 1
ATOM 741 C C . ARG A 1 95 ? -11.328 -9.125 -9.836 1 88.5 95 ARG A C 1
ATOM 743 O O . ARG A 1 95 ? -10.539 -10.039 -10.102 1 88.5 95 ARG A O 1
ATOM 750 N N . ALA A 1 96 ? -12.438 -8.898 -10.469 1 90 96 ALA A N 1
ATOM 751 C CA . ALA A 1 96 ? -12.781 -9.703 -11.625 1 90 96 ALA A CA 1
ATOM 752 C C . ALA A 1 96 ? -11.742 -9.555 -12.734 1 90 96 ALA A C 1
ATOM 754 O O . ALA A 1 96 ? -11.367 -10.539 -13.375 1 90 96 ALA A O 1
ATOM 755 N N . GLU A 1 97 ? -11.336 -8.352 -12.898 1 91.94 97 GLU A N 1
ATOM 756 C CA . GLU A 1 97 ? -10.312 -8.109 -13.906 1 91.94 97 GLU A CA 1
ATOM 757 C C . GLU A 1 97 ? -8.992 -8.789 -13.539 1 91.94 97 GLU A C 1
ATOM 759 O O . GLU A 1 97 ? -8.328 -9.367 -14.398 1 91.94 97 GLU A O 1
ATOM 764 N N . MET A 1 98 ? -8.664 -8.711 -12.344 1 91.56 98 MET A N 1
ATOM 765 C CA . MET A 1 98 ? -7.449 -9.375 -11.875 1 91.56 98 MET A CA 1
ATOM 766 C C . MET A 1 98 ? -7.543 -10.883 -12.07 1 91.56 98 MET A C 1
ATOM 768 O O . MET A 1 98 ? -6.602 -11.508 -12.555 1 91.56 98 MET A O 1
ATOM 772 N N . HIS A 1 99 ? -8.617 -11.391 -11.711 1 91.19 99 HIS A N 1
ATOM 773 C CA . HIS A 1 99 ? -8.828 -12.82 -11.883 1 91.19 99 HIS A CA 1
ATOM 774 C C . HIS A 1 99 ? -8.734 -13.227 -13.344 1 91.19 99 HIS A C 1
ATOM 776 O O . HIS A 1 99 ? -8.172 -14.281 -13.664 1 91.19 99 HIS A O 1
ATOM 782 N N . ALA A 1 100 ? -9.391 -12.406 -14.18 1 93.75 100 ALA A N 1
ATOM 783 C CA . ALA A 1 100 ? -9.352 -12.703 -15.609 1 93.75 100 ALA A CA 1
ATOM 784 C C . ALA A 1 100 ? -7.918 -12.75 -16.125 1 93.75 100 ALA A C 1
ATOM 786 O O . ALA A 1 100 ? -7.574 -13.594 -16.953 1 93.75 100 ALA A O 1
ATOM 787 N N . LEU A 1 101 ? -7.094 -11.859 -15.594 1 95.75 101 LEU A N 1
ATOM 788 C CA . LEU A 1 101 ? -5.695 -11.812 -16 1 95.75 101 LEU A CA 1
ATOM 789 C C . LEU A 1 101 ? -4.938 -13.039 -15.508 1 95.75 101 LEU A C 1
ATOM 791 O O . LEU A 1 101 ? -4.129 -13.617 -16.234 1 95.75 101 LEU A O 1
ATOM 795 N N . ILE A 1 102 ? -5.238 -13.469 -14.312 1 94.44 102 ILE A N 1
ATOM 796 C CA . ILE A 1 102 ? -4.535 -14.57 -13.672 1 94.44 102 ILE A CA 1
ATOM 797 C C . ILE A 1 102 ? -4.938 -15.891 -14.336 1 94.44 102 ILE A C 1
ATOM 799 O O . ILE A 1 102 ? -4.105 -16.781 -14.508 1 94.44 102 ILE A O 1
ATOM 803 N N . THR A 1 103 ? -6.184 -16 -14.773 1 95.25 103 THR A N 1
ATOM 804 C CA . THR A 1 103 ? -6.691 -17.266 -15.289 1 95.25 103 THR A CA 1
ATOM 805 C C . THR A 1 103 ? -6.645 -17.281 -16.812 1 95.25 103 THR A C 1
ATOM 807 O O . THR A 1 103 ? -7.18 -18.203 -17.453 1 95.25 103 THR A O 1
ATOM 810 N N . ALA A 1 104 ? -6.043 -16.344 -17.406 1 96 104 ALA A N 1
ATOM 811 C CA . ALA A 1 104 ? -5.898 -16.312 -18.859 1 96 104 ALA A CA 1
ATOM 812 C C . ALA A 1 104 ? -4.891 -17.359 -19.328 1 96 104 ALA A C 1
ATOM 814 O O . ALA A 1 104 ? -3.994 -17.75 -18.578 1 96 104 ALA A O 1
ATOM 815 N N . ALA A 1 105 ? -5.043 -17.797 -20.547 1 95.38 105 ALA A N 1
ATOM 816 C CA . ALA A 1 105 ? -4.105 -18.75 -21.141 1 95.38 105 ALA A CA 1
ATOM 817 C C . ALA A 1 105 ? -2.713 -18.141 -21.281 1 95.38 105 ALA A C 1
ATOM 819 O O . ALA A 1 105 ? -1.706 -18.844 -21.109 1 95.38 105 ALA A O 1
ATOM 820 N N . THR A 1 106 ? -2.744 -16.906 -21.625 1 95.31 106 THR A N 1
ATOM 821 C CA . THR A 1 106 ? -1.508 -16.141 -21.719 1 95.31 106 THR A CA 1
ATOM 822 C C . THR A 1 106 ? -1.624 -14.836 -20.922 1 95.31 106 THR A C 1
ATOM 824 O O . THR A 1 106 ? -2.652 -14.156 -20.984 1 95.31 106 THR A O 1
ATOM 827 N N . PHE A 1 107 ? -0.593 -14.57 -20.219 1 96.69 107 PHE A N 1
ATOM 828 C CA . PHE A 1 107 ? -0.607 -13.375 -19.391 1 96.69 107 PHE A CA 1
ATOM 829 C C . PHE A 1 107 ? -0.534 -12.117 -20.25 1 96.69 107 PHE A C 1
ATOM 831 O O . PHE A 1 107 ? 0.367 -11.977 -21.078 1 96.69 107 PHE A O 1
ATOM 838 N N . ASP A 1 108 ? -1.494 -11.234 -20.078 1 97.31 108 ASP A N 1
ATOM 839 C CA . ASP A 1 108 ? -1.525 -9.945 -20.766 1 97.31 108 ASP A CA 1
ATOM 840 C C . ASP A 1 108 ? -0.9 -8.844 -19.922 1 97.31 108 ASP A C 1
ATOM 842 O O . ASP A 1 108 ? -1.594 -8.188 -19.141 1 97.31 108 ASP A O 1
ATOM 846 N N . GLU A 1 109 ? 0.378 -8.609 -20.156 1 95.56 109 GLU A N 1
ATOM 847 C CA . GLU A 1 109 ? 1.118 -7.656 -19.344 1 95.56 109 GLU A CA 1
ATOM 848 C C . GLU A 1 109 ? 0.609 -6.234 -19.562 1 95.56 109 GLU A C 1
ATOM 850 O O . GLU A 1 109 ? 0.609 -5.422 -18.625 1 95.56 109 GLU A O 1
ATOM 855 N N . THR A 1 110 ? 0.2 -5.969 -20.812 1 96.06 110 THR A N 1
ATOM 856 C CA . THR A 1 110 ? -0.315 -4.641 -21.125 1 96.06 110 THR A CA 1
ATOM 857 C C . THR A 1 110 ? -1.579 -4.348 -20.312 1 96.06 110 THR A C 1
ATOM 859 O O . THR A 1 110 ? -1.704 -3.279 -19.719 1 96.06 110 THR A O 1
ATOM 862 N N . GLN A 1 111 ? -2.445 -5.32 -20.25 1 95.19 111 GLN A N 1
ATOM 863 C CA . GLN A 1 111 ? -3.674 -5.152 -19.484 1 95.19 111 GLN A CA 1
ATOM 864 C C . GLN A 1 111 ? -3.381 -5.105 -17.984 1 95.19 111 GLN A C 1
ATOM 866 O O . GLN A 1 111 ? -4.023 -4.359 -17.25 1 95.19 111 GLN A O 1
ATOM 871 N N . ALA A 1 112 ? -2.436 -5.887 -17.516 1 96 112 ALA A N 1
ATOM 872 C CA . ALA A 1 112 ? -2.039 -5.871 -16.109 1 96 112 ALA A CA 1
ATOM 873 C C . ALA A 1 112 ? -1.493 -4.504 -15.711 1 96 112 ALA A C 1
ATOM 875 O O . ALA A 1 112 ? -1.854 -3.971 -14.664 1 96 112 ALA A O 1
ATOM 876 N N . LYS A 1 113 ? -0.687 -3.943 -16.609 1 94.69 113 LYS A N 1
ATOM 877 C CA . LYS A 1 113 ? -0.12 -2.623 -16.344 1 94.69 113 LYS A CA 1
ATOM 878 C C . LYS A 1 113 ? -1.213 -1.562 -16.266 1 94.69 113 LYS A C 1
ATOM 880 O O . LYS A 1 113 ? -1.15 -0.664 -15.422 1 94.69 113 LYS A O 1
ATOM 885 N N . ALA A 1 114 ? -2.137 -1.694 -17.078 1 93.5 114 ALA A N 1
ATOM 886 C CA . ALA A 1 114 ? -3.24 -0.737 -17.078 1 93.5 114 ALA A CA 1
ATOM 887 C C . ALA A 1 114 ? -4.055 -0.845 -15.789 1 93.5 114 ALA A C 1
ATOM 889 O O . ALA A 1 114 ? -4.41 0.169 -15.188 1 93.5 114 ALA A O 1
ATOM 890 N N . LEU A 1 115 ? -4.328 -2.045 -15.344 1 92.56 115 LEU A N 1
ATOM 891 C CA . LEU A 1 115 ? -5.113 -2.297 -14.141 1 92.56 115 LEU A CA 1
ATOM 892 C C . LEU A 1 115 ? -4.395 -1.779 -12.898 1 92.56 115 LEU A C 1
ATOM 894 O O . LEU A 1 115 ? -4.992 -1.08 -12.078 1 92.56 115 LEU A O 1
ATOM 898 N N . ILE A 1 116 ? -3.137 -2.006 -12.797 1 93.06 116 ILE A N 1
ATOM 899 C CA . ILE A 1 116 ? -2.34 -1.618 -11.641 1 93.06 116 ILE A CA 1
ATOM 900 C C . ILE A 1 116 ? -2.041 -0.122 -11.695 1 93.06 116 ILE A C 1
ATOM 902 O O . ILE A 1 116 ? -2.014 0.551 -10.664 1 93.06 116 ILE A O 1
ATOM 906 N N . GLY A 1 117 ? -1.835 0.369 -12.867 1 88.81 117 GLY A N 1
ATOM 907 C CA . GLY A 1 117 ? -1.504 1.771 -13.062 1 88.81 117 GLY A CA 1
ATOM 908 C C . GLY A 1 117 ? -2.594 2.713 -12.586 1 88.81 117 GLY A C 1
ATOM 909 O O . GLY A 1 117 ? -2.305 3.744 -11.969 1 88.81 117 GLY A O 1
ATOM 910 N N . ALA A 1 118 ? -3.832 2.357 -12.852 1 83 118 ALA A N 1
ATOM 911 C CA . ALA A 1 118 ? -4.949 3.209 -12.453 1 83 118 ALA A CA 1
ATOM 912 C C . ALA A 1 118 ? -5.023 3.336 -10.93 1 83 118 ALA A C 1
ATOM 914 O O . ALA A 1 118 ? -5.254 4.43 -10.406 1 83 118 ALA A O 1
ATOM 915 N N . GLN A 1 119 ? -4.773 2.355 -10.281 1 84.81 119 GLN A N 1
ATOM 916 C CA . GLN A 1 119 ? -4.793 2.344 -8.828 1 84.81 119 GLN A CA 1
ATOM 917 C C . GLN A 1 119 ? -3.602 3.104 -8.25 1 84.81 119 GLN A C 1
ATOM 919 O O . GLN A 1 119 ? -3.74 3.842 -7.277 1 84.81 119 GLN A O 1
ATOM 924 N N . GLN A 1 120 ? -2.539 2.971 -8.898 1 87.62 120 GLN A N 1
ATOM 925 C CA . GLN A 1 120 ? -1.314 3.605 -8.422 1 87.62 120 GLN A CA 1
ATOM 926 C C . GLN A 1 120 ? -1.395 5.125 -8.555 1 87.62 120 GLN A C 1
ATOM 928 O O . GLN A 1 120 ? -0.885 5.852 -7.703 1 87.62 120 GLN A O 1
ATOM 933 N N . GLU A 1 121 ? -1.971 5.551 -9.641 1 86.06 121 GLU A N 1
ATOM 934 C CA . GLU A 1 121 ? -2.117 6.988 -9.844 1 86.06 121 GLU A CA 1
ATOM 935 C C . GLU A 1 121 ? -2.961 7.621 -8.742 1 86.06 121 GLU A C 1
ATOM 937 O O . GLU A 1 121 ? -2.639 8.703 -8.25 1 86.06 121 GLU A O 1
ATOM 942 N N . LYS A 1 122 ? -3.988 6.941 -8.406 1 86.31 122 LYS A N 1
ATOM 943 C CA . LYS A 1 122 ? -4.844 7.434 -7.328 1 86.31 122 LYS A CA 1
ATOM 944 C C . LYS A 1 122 ? -4.098 7.465 -6 1 86.31 122 LYS A C 1
ATOM 946 O O . LYS A 1 122 ? -4.18 8.445 -5.258 1 86.31 122 LYS A O 1
ATOM 951 N N . ARG A 1 123 ? -3.361 6.512 -5.762 1 89.69 123 ARG A N 1
ATOM 952 C CA . ARG A 1 123 ? -2.588 6.418 -4.527 1 89.69 123 ARG A CA 1
ATOM 953 C C . ARG A 1 123 ? -1.53 7.516 -4.461 1 89.69 123 ARG A C 1
ATOM 955 O O . ARG A 1 123 ? -1.29 8.094 -3.395 1 89.69 123 ARG A O 1
ATOM 962 N N . GLN A 1 124 ? -0.917 7.691 -5.582 1 89.69 124 GLN A N 1
ATOM 963 C CA . GLN A 1 124 ? 0.098 8.742 -5.641 1 89.69 124 GLN A CA 1
ATOM 964 C C . GLN A 1 124 ? -0.506 10.109 -5.344 1 89.69 124 GLN A C 1
ATOM 966 O O . GLN A 1 124 ? 0.063 10.891 -4.582 1 89.69 124 GLN A O 1
ATOM 971 N N . ALA A 1 125 ? -1.612 10.375 -5.965 1 90 125 ALA A N 1
ATOM 972 C CA . ALA A 1 125 ? -2.271 11.656 -5.762 1 90 125 ALA A CA 1
ATOM 973 C C . ALA A 1 125 ? -2.672 11.844 -4.301 1 90 125 ALA A C 1
ATOM 975 O O . ALA A 1 125 ? -2.496 12.93 -3.738 1 90 125 ALA A O 1
ATOM 976 N N . GLN A 1 126 ? -3.123 10.789 -3.713 1 91.31 126 GLN A N 1
ATOM 977 C CA . GLN A 1 126 ? -3.527 10.844 -2.312 1 91.31 126 GLN A CA 1
ATOM 978 C C . GLN A 1 126 ? -2.324 11.062 -1.4 1 91.31 126 GLN A C 1
ATOM 980 O O . GLN A 1 126 ? -2.402 11.828 -0.435 1 91.31 126 GLN A O 1
ATOM 985 N N . ALA A 1 127 ? -1.285 10.422 -1.712 1 91.75 127 ALA A N 1
ATOM 986 C CA . ALA A 1 127 ? -0.074 10.562 -0.908 1 91.75 127 ALA A CA 1
ATOM 987 C C . ALA A 1 127 ? 0.466 11.984 -0.966 1 91.75 127 ALA A C 1
ATOM 989 O O . ALA A 1 127 ? 0.873 12.547 0.055 1 91.75 127 ALA A O 1
ATOM 990 N N . ILE A 1 128 ? 0.468 12.516 -2.131 1 93.19 128 ILE A N 1
ATOM 991 C CA . ILE A 1 128 ? 0.952 13.883 -2.316 1 93.19 128 ILE A CA 1
ATOM 992 C C . ILE A 1 128 ? 0.058 14.852 -1.549 1 93.19 128 ILE A C 1
ATOM 994 O O . ILE A 1 128 ? 0.553 15.75 -0.867 1 93.19 128 ILE A O 1
ATOM 998 N N . GLU A 1 129 ? -1.25 14.625 -1.613 1 92.88 129 GLU A N 1
ATOM 999 C CA . GLU A 1 129 ? -2.195 15.484 -0.908 1 92.88 129 GLU A CA 1
ATOM 1000 C C . GLU A 1 129 ? -2.006 15.391 0.604 1 92.88 129 GLU A C 1
ATOM 1002 O O . GLU A 1 129 ? -2.111 16.391 1.312 1 92.88 129 GLU A O 1
ATOM 1007 N N . ARG A 1 130 ? -1.767 14.281 1.048 1 93.12 130 ARG A N 1
ATOM 1008 C CA . ARG A 1 130 ? -1.525 14.086 2.473 1 93.12 130 ARG A CA 1
ATOM 1009 C C . ARG A 1 130 ? -0.285 14.844 2.93 1 93.12 130 ARG A C 1
ATOM 1011 O O . ARG A 1 130 ? -0.309 15.523 3.957 1 93.12 130 ARG A O 1
ATOM 1018 N N . MET A 1 131 ? 0.716 14.742 2.174 1 93.38 131 MET A N 1
ATOM 1019 C CA . MET A 1 131 ? 1.952 15.438 2.523 1 93.38 131 MET A CA 1
ATOM 1020 C C . MET A 1 131 ? 1.762 16.953 2.463 1 93.38 131 MET A C 1
ATOM 1022 O O . MET A 1 131 ? 2.297 17.688 3.299 1 93.38 131 MET A O 1
ATOM 1026 N N . LYS A 1 132 ? 1.046 17.344 1.481 1 94.69 132 LYS A N 1
ATOM 1027 C CA . LYS A 1 132 ? 0.747 18.766 1.359 1 94.69 132 LYS A CA 1
ATOM 1028 C C . LYS A 1 132 ? -0.017 19.281 2.58 1 94.69 132 LYS A C 1
ATOM 1030 O O . LYS A 1 132 ? 0.278 20.359 3.098 1 94.69 132 LYS A O 1
ATOM 1035 N N . MET A 1 133 ? -0.975 18.5 3.014 1 94.19 133 MET A N 1
ATOM 1036 C CA . MET A 1 133 ? -1.744 18.859 4.203 1 94.19 133 MET A CA 1
ATOM 1037 C C . MET A 1 133 ? -0.849 18.906 5.434 1 94.19 133 MET A C 1
ATOM 1039 O O . MET A 1 133 ? -0.944 19.844 6.238 1 94.19 133 MET A O 1
ATOM 1043 N N . GLN A 1 134 ? -0.004 17.984 5.566 1 93.56 134 GLN A N 1
ATOM 1044 C CA . GLN A 1 134 ? 0.915 17.953 6.699 1 93.56 134 GLN A CA 1
ATOM 1045 C C . GLN A 1 134 ? 1.827 19.188 6.695 1 93.56 134 GLN A C 1
ATOM 1047 O O . GLN A 1 134 ? 2.1 19.766 7.75 1 93.56 134 GLN A O 1
ATOM 1052 N N . ASN A 1 135 ? 2.287 19.5 5.559 1 95.94 135 ASN A N 1
ATOM 1053 C CA . ASN A 1 135 ? 3.09 20.703 5.434 1 95.94 135 ASN A CA 1
ATOM 1054 C C . ASN A 1 135 ? 2.295 21.953 5.832 1 95.94 135 ASN A C 1
ATOM 1056 O O . ASN A 1 135 ? 2.82 22.828 6.504 1 95.94 135 ASN A O 1
ATOM 1060 N N . GLN A 1 136 ? 1.016 22.016 5.391 1 94.94 136 GLN A N 1
ATOM 1061 C CA . GLN A 1 136 ? 0.141 23.125 5.758 1 94.94 136 GLN A CA 1
ATOM 1062 C C . GLN A 1 136 ? -0.024 23.219 7.27 1 94.94 136 GLN A C 1
ATOM 1064 O O . GLN A 1 136 ? 0.035 24.312 7.84 1 94.94 136 GLN A O 1
ATOM 1069 N N . ILE A 1 137 ? -0.225 22.094 7.895 1 94.56 137 ILE A N 1
ATOM 1070 C CA . ILE A 1 137 ? -0.399 22.078 9.344 1 94.56 137 ILE A CA 1
ATOM 1071 C C . ILE A 1 137 ? 0.893 22.516 10.023 1 94.56 137 ILE A C 1
ATOM 1073 O O . ILE A 1 137 ? 0.862 23.312 10.969 1 94.56 137 ILE A O 1
ATOM 1077 N N . TYR A 1 138 ? 1.986 21.984 9.555 1 95.06 138 TYR A N 1
ATOM 1078 C CA . TYR A 1 138 ? 3.279 22.375 10.109 1 95.06 138 TYR A CA 1
ATOM 1079 C C . TYR A 1 138 ? 3.455 23.891 10.07 1 95.06 138 TYR A C 1
ATOM 1081 O O . TYR A 1 138 ? 3.945 24.484 11.031 1 95.06 138 TYR A O 1
ATOM 1089 N N . ASN A 1 139 ? 3.068 24.484 8.992 1 95 139 ASN A N 1
ATOM 1090 C CA . ASN A 1 139 ? 3.311 25.906 8.805 1 95 139 ASN A CA 1
ATOM 1091 C C . ASN A 1 139 ? 2.271 26.75 9.531 1 95 139 ASN A C 1
ATOM 1093 O O . ASN A 1 139 ? 2.379 27.984 9.562 1 95 139 ASN A O 1
ATOM 1097 N N . LEU A 1 140 ? 1.253 26.094 10.102 1 94.56 140 LEU A N 1
ATOM 1098 C CA . LEU A 1 140 ? 0.319 26.766 10.992 1 94.56 140 LEU A CA 1
ATOM 1099 C C . LEU A 1 140 ? 0.91 26.906 12.391 1 94.56 140 LEU A C 1
ATOM 1101 O O . LEU A 1 140 ? 0.415 27.688 13.203 1 94.56 140 LEU A O 1
ATOM 1105 N N . LEU A 1 141 ? 1.916 26.141 12.711 1 94.81 141 LEU A N 1
ATOM 1106 C CA . LEU A 1 141 ? 2.521 26.094 14.031 1 94.81 141 LEU A CA 1
ATOM 1107 C C . LEU A 1 141 ? 3.404 27.312 14.273 1 94.81 141 LEU A C 1
ATOM 1109 O O . LEU A 1 141 ? 3.9 27.922 13.32 1 94.81 141 LEU A O 1
ATOM 1113 N N . THR A 1 142 ? 3.51 27.656 15.602 1 94.81 142 THR A N 1
ATOM 1114 C CA . THR A 1 142 ? 4.469 28.688 15.961 1 94.81 142 THR A CA 1
ATOM 1115 C C . THR A 1 142 ? 5.898 28.172 15.836 1 94.81 142 THR A C 1
ATOM 1117 O O . THR A 1 142 ? 6.129 26.969 15.828 1 94.81 142 THR A O 1
ATOM 1120 N N . PRO A 1 143 ? 6.836 29.047 15.711 1 95.44 143 PRO A N 1
ATOM 1121 C CA . PRO A 1 143 ? 8.227 28.594 15.617 1 95.44 143 PRO A CA 1
ATOM 1122 C C . PRO A 1 143 ? 8.633 27.672 16.766 1 95.44 143 PRO A C 1
ATOM 1124 O O . PRO A 1 143 ? 9.398 26.734 16.547 1 95.44 143 PRO A O 1
ATOM 1127 N N . GLU A 1 144 ? 8.188 27.969 17.969 1 94.81 144 GLU A N 1
ATOM 1128 C CA . GLU A 1 144 ? 8.492 27.109 19.109 1 94.81 144 GLU A CA 1
ATOM 1129 C C . GLU A 1 144 ? 7.867 25.734 18.938 1 94.81 144 GLU A C 1
ATOM 1131 O O . GLU A 1 144 ? 8.508 24.719 19.219 1 94.81 144 GLU A O 1
ATOM 1136 N N . GLN A 1 145 ? 6.652 25.703 18.516 1 94.25 145 GLN A N 1
ATOM 1137 C CA . GLN A 1 145 ? 5.953 24.453 18.234 1 94.25 145 GLN A CA 1
ATOM 1138 C C . GLN A 1 145 ? 6.621 23.688 17.109 1 94.25 145 GLN A C 1
ATOM 1140 O O . GLN A 1 145 ? 6.734 22.469 17.156 1 94.25 145 GLN A O 1
ATOM 1145 N N . GLN A 1 146 ? 7.059 24.359 16.047 1 95.25 146 GLN A N 1
ATOM 1146 C CA . GLN A 1 146 ? 7.766 23.734 14.922 1 95.25 146 GLN A CA 1
ATOM 1147 C C . GLN A 1 146 ? 9.055 23.078 15.383 1 95.25 146 GLN A C 1
ATOM 1149 O O . GLN A 1 146 ? 9.383 21.969 14.945 1 95.25 146 GLN A O 1
ATOM 1154 N N . ALA A 1 147 ? 9.789 23.734 16.219 1 94.12 147 ALA A N 1
ATOM 1155 C CA . ALA A 1 147 ? 11.031 23.188 16.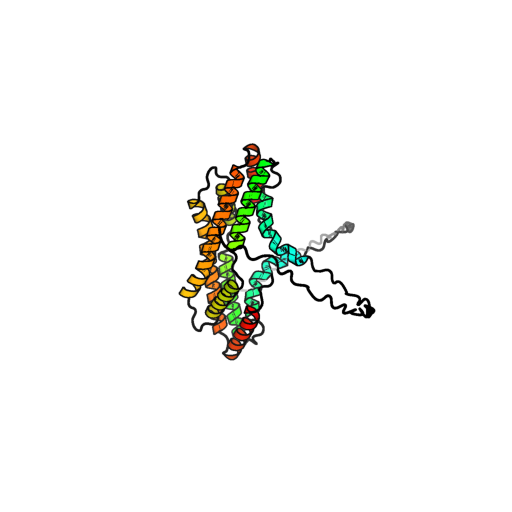75 1 94.12 147 ALA A CA 1
ATOM 1156 C C . ALA A 1 147 ? 10.773 21.906 17.547 1 94.12 147 ALA A C 1
ATOM 1158 O O . ALA A 1 147 ? 11.523 20.938 17.438 1 94.12 147 ALA A O 1
ATOM 1159 N N . LYS A 1 148 ? 9.711 21.953 18.297 1 92.12 148 LYS A N 1
ATOM 1160 C CA . LYS A 1 148 ? 9.328 20.766 19.062 1 92.12 148 LYS A CA 1
ATOM 1161 C C . LYS A 1 148 ? 8.945 19.625 18.125 1 92.12 148 LYS A C 1
ATOM 1163 O O . LYS A 1 148 ? 9.312 18.469 18.375 1 92.12 148 LYS A O 1
ATOM 1168 N N . PHE A 1 149 ? 8.188 20.031 17.156 1 91.88 149 PHE A N 1
ATOM 1169 C CA . PHE A 1 149 ? 7.789 19.047 16.156 1 91.88 149 PHE A CA 1
ATOM 1170 C C . PHE A 1 149 ? 9.008 18.406 15.508 1 91.88 149 PHE A C 1
ATOM 1172 O O . PHE A 1 149 ? 9.094 17.172 15.414 1 91.88 149 PHE A O 1
ATOM 1179 N N . LYS A 1 150 ? 9.922 19.172 15.031 1 90.69 150 LYS A N 1
ATOM 1180 C CA . LYS A 1 150 ? 11.125 18.688 14.367 1 90.69 150 LYS A CA 1
ATOM 1181 C C . LYS A 1 150 ? 11.945 17.797 15.289 1 90.69 150 LYS A C 1
ATOM 1183 O O . LYS A 1 150 ? 12.469 16.766 14.867 1 90.69 150 LYS A O 1
ATOM 1188 N N . ALA A 1 151 ? 12.062 18.156 16.531 1 88.38 151 ALA A N 1
ATOM 1189 C CA . ALA A 1 151 ? 12.828 17.375 17.516 1 88.38 151 ALA A CA 1
ATOM 1190 C C . ALA A 1 151 ? 12.188 16.016 17.75 1 88.38 151 ALA A C 1
ATOM 1192 O O . ALA A 1 151 ? 12.891 15.008 17.875 1 88.38 151 ALA A O 1
ATOM 1193 N N . ARG A 1 152 ? 10.922 15.992 17.797 1 85.44 152 ARG A N 1
ATOM 1194 C CA . ARG A 1 152 ? 10.195 14.742 18 1 85.44 152 ARG A CA 1
ATOM 1195 C C . ARG A 1 152 ? 10.352 13.82 16.797 1 85.44 152 ARG A C 1
ATOM 1197 O O . ARG A 1 152 ? 10.492 12.609 16.953 1 85.44 152 ARG A O 1
ATOM 1204 N N . PHE A 1 153 ? 10.234 14.391 15.656 1 80.81 153 PHE A N 1
ATOM 1205 C CA . PHE A 1 153 ? 10.391 13.609 14.438 1 80.81 153 PHE A CA 1
ATOM 1206 C C . PHE A 1 153 ? 11.781 13 14.359 1 80.81 153 PHE A C 1
ATOM 1208 O O . PHE A 1 153 ? 11.93 11.828 13.992 1 80.81 153 PHE A O 1
ATOM 1215 N N . GLU A 1 154 ? 12.766 13.812 14.656 1 80.88 154 GLU A N 1
ATOM 1216 C CA . GLU A 1 154 ? 14.141 13.336 14.609 1 80.88 154 GLU A CA 1
ATOM 1217 C C . GLU A 1 154 ? 14.367 12.219 15.625 1 80.88 154 GLU A C 1
ATOM 1219 O O . GLU A 1 154 ? 15.141 11.289 15.367 1 80.88 154 GLU A O 1
ATOM 1224 N N . ALA A 1 155 ? 13.695 12.32 16.672 1 78.38 155 ALA A N 1
ATOM 1225 C CA . ALA A 1 155 ? 13.82 11.297 17.703 1 78.38 155 ALA A CA 1
ATOM 1226 C C . ALA A 1 155 ? 13.172 9.984 17.266 1 78.38 155 ALA A C 1
ATOM 1228 O O . ALA A 1 155 ? 13.633 8.906 17.625 1 78.38 155 ALA A O 1
ATOM 1229 N N . HIS A 1 156 ? 12.195 10.102 16.453 1 73 156 HIS A N 1
ATOM 1230 C CA . HIS A 1 156 ? 11.461 8.922 16.016 1 73 156 HIS A CA 1
ATOM 1231 C C . HIS A 1 156 ? 12.094 8.32 14.758 1 73 156 HIS A C 1
ATOM 1233 O O . HIS A 1 156 ? 12.031 7.105 14.555 1 73 156 HIS A O 1
ATOM 1239 N N . THR A 1 157 ? 12.453 9.195 13.828 1 65.5 157 THR A N 1
ATOM 1240 C CA . THR A 1 157 ? 13.047 8.711 12.586 1 65.5 157 THR A CA 1
ATOM 1241 C C . THR A 1 157 ? 14.227 7.793 12.875 1 65.5 157 THR A C 1
ATOM 1243 O O . THR A 1 157 ? 14.508 6.871 12.109 1 65.5 157 THR A O 1
ATOM 1246 N N . GLY A 1 158 ? 14.938 8.055 13.891 1 61.25 158 GLY A N 1
ATOM 1247 C CA . GLY A 1 158 ? 16.031 7.176 14.258 1 61.25 158 GLY A CA 1
ATOM 1248 C C . GLY A 1 158 ? 15.578 5.855 14.844 1 61.25 158 GLY A C 1
ATOM 1249 O O . GLY A 1 158 ? 16.375 4.93 15.008 1 61.25 158 GLY A O 1
ATOM 1250 N N . LYS A 1 159 ? 14.297 5.902 15.18 1 59.09 159 LYS A N 1
ATOM 1251 C CA . LYS A 1 159 ? 13.812 4.668 15.789 1 59.09 159 LYS A CA 1
ATOM 1252 C C . LYS A 1 159 ? 13.297 3.699 14.727 1 59.09 159 LYS A C 1
ATOM 1254 O O . LYS A 1 159 ? 12.781 4.121 13.688 1 59.09 159 LYS A O 1
ATOM 1259 N N . GLU A 1 160 ? 13.812 2.592 14.594 1 54.41 160 GLU A N 1
ATOM 1260 C CA . GLU A 1 160 ? 13.445 1.529 13.664 1 54.41 160 GLU A CA 1
ATOM 1261 C C . GLU A 1 160 ? 11.938 1.326 13.625 1 54.41 160 GLU A C 1
ATOM 1263 O O . GLU A 1 160 ? 11.273 1.324 14.664 1 54.41 160 GLU A O 1
ATOM 1268 N N . PRO A 1 161 ? 11.312 1.498 12.445 1 52.53 161 PRO A N 1
ATOM 1269 C CA . PRO A 1 161 ? 9.875 1.213 12.391 1 52.53 161 PRO A CA 1
ATOM 1270 C C . PRO A 1 161 ? 9.5 -0.08 13.109 1 52.53 161 PRO A C 1
ATOM 1272 O O . PRO A 1 161 ? 10.32 -0.995 13.211 1 52.53 161 PRO A O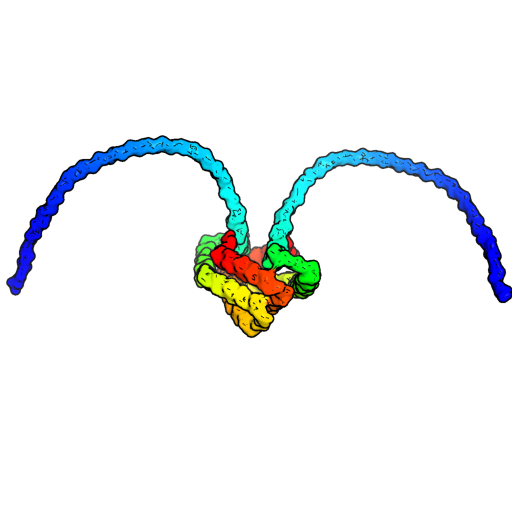 1
ATOM 1275 N N . ARG A 1 162 ? 8.672 -0.016 14.117 1 47.91 162 ARG A N 1
ATOM 1276 C CA . ARG A 1 162 ? 8.25 -1.235 14.797 1 47.91 162 ARG A CA 1
ATOM 1277 C C . ARG A 1 162 ? 7.938 -2.344 13.805 1 47.91 162 ARG A C 1
ATOM 1279 O O . ARG A 1 162 ? 7.316 -2.096 12.766 1 47.91 162 ARG A O 1
ATOM 1286 N N . SER A 1 163 ? 8.938 -3.33 13.656 1 41.47 163 SER A N 1
ATOM 1287 C CA . SER A 1 163 ? 8.734 -4.562 12.906 1 41.47 163 SER A CA 1
ATOM 1288 C C . SER A 1 163 ? 7.383 -5.191 13.227 1 41.47 163 SER A C 1
ATOM 1290 O O . SER A 1 163 ? 6.902 -5.102 14.359 1 41.47 163 SER A O 1
ATOM 1292 N N . MET B 1 1 ? 61.938 -51.531 -4.676 1 24.67 1 MET B N 1
ATOM 1293 C CA . MET B 1 1 ? 62.844 -52 -3.615 1 24.67 1 MET B CA 1
ATOM 1294 C C . MET B 1 1 ? 62.875 -51 -2.457 1 24.67 1 MET B C 1
ATOM 1296 O O . MET B 1 1 ? 63.719 -51.094 -1.566 1 24.67 1 MET B O 1
ATOM 1300 N N . MET B 1 2 ? 62.344 -49.75 -2.734 1 27.75 2 MET B N 1
ATOM 1301 C CA . MET B 1 2 ? 62.688 -48.688 -1.814 1 27.75 2 MET B CA 1
ATOM 1302 C C . MET B 1 2 ? 62.281 -49.031 -0.387 1 27.75 2 MET B C 1
ATOM 1304 O O . MET B 1 2 ? 61.5 -49.969 -0.168 1 27.75 2 MET B O 1
ATOM 1308 N N . LYS B 1 3 ? 62.188 -47.844 0.384 1 33.72 3 LYS B N 1
ATOM 1309 C CA . LYS B 1 3 ? 62.5 -47.219 1.674 1 33.72 3 LYS B CA 1
ATOM 1310 C C . LYS B 1 3 ? 61.562 -47.719 2.758 1 33.72 3 LYS B C 1
ATOM 1312 O O . LYS B 1 3 ? 60.344 -47.812 2.527 1 33.72 3 LYS B O 1
ATOM 1317 N N . THR B 1 4 ? 62.219 -48.156 3.848 1 31.56 4 THR B N 1
ATOM 1318 C CA . THR B 1 4 ? 62.188 -48.781 5.164 1 31.56 4 THR B CA 1
ATOM 1319 C C . THR B 1 4 ? 61.344 -47.969 6.129 1 31.56 4 THR B C 1
ATOM 1321 O O . THR B 1 4 ? 61.156 -46.75 5.934 1 31.56 4 THR B O 1
ATOM 1324 N N . LEU B 1 5 ? 60.719 -48.531 7.242 1 33.94 5 LEU B N 1
ATOM 1325 C CA . LEU B 1 5 ? 59.625 -48.688 8.188 1 33.94 5 LEU B CA 1
ATOM 1326 C C . LEU B 1 5 ? 59.875 -47.875 9.461 1 33.94 5 LEU B C 1
ATOM 1328 O O . LEU B 1 5 ? 59.031 -47.875 10.359 1 33.94 5 LEU B O 1
ATOM 1332 N N . SER B 1 6 ? 61.031 -46.938 9.617 1 32.47 6 SER B N 1
ATOM 1333 C CA . SER B 1 6 ? 61.469 -47.062 11.008 1 32.47 6 SER B CA 1
ATOM 1334 C C . SER B 1 6 ? 60.438 -46.438 11.953 1 32.47 6 SER B C 1
ATOM 1336 O O . SER B 1 6 ? 59.781 -45.469 11.609 1 32.47 6 SER B O 1
ATOM 1338 N N . PRO B 1 7 ? 60.219 -47.062 13.242 1 39.28 7 PRO B N 1
ATOM 1339 C CA . PRO B 1 7 ? 59.281 -47.156 14.367 1 39.28 7 PRO B CA 1
ATOM 1340 C C . PRO B 1 7 ? 59.406 -46.031 15.359 1 39.28 7 PRO B C 1
ATOM 1342 O O . PRO B 1 7 ? 60.062 -46.156 16.391 1 39.28 7 PRO B O 1
ATOM 1345 N N . LEU B 1 8 ? 59.688 -44.688 14.836 1 30.91 8 LEU B N 1
ATOM 1346 C CA . LEU B 1 8 ? 60.031 -43.719 15.867 1 30.91 8 LEU B CA 1
ATOM 1347 C C . LEU B 1 8 ? 59 -43.75 17 1 30.91 8 LEU B C 1
ATOM 1349 O O . LEU B 1 8 ? 57.812 -43.594 16.75 1 30.91 8 LEU B O 1
ATOM 1353 N N . LYS B 1 9 ? 59.406 -44.219 18.234 1 33.31 9 LYS B N 1
ATOM 1354 C CA . LYS B 1 9 ? 59.062 -44.594 19.594 1 33.31 9 LYS B CA 1
ATOM 1355 C C . LYS B 1 9 ? 58.625 -43.406 20.422 1 33.31 9 LYS B C 1
ATOM 1357 O O . LYS B 1 9 ? 59.469 -42.625 20.891 1 33.31 9 LYS B O 1
ATOM 1362 N N . ALA B 1 10 ? 57.906 -42.406 19.906 1 34 10 ALA B N 1
ATOM 1363 C CA . ALA B 1 10 ? 57.625 -41.188 20.672 1 34 10 ALA B CA 1
ATOM 1364 C C . ALA B 1 10 ? 57.062 -41.531 22.062 1 34 10 ALA B C 1
ATOM 1366 O O . ALA B 1 10 ? 56.188 -42.406 22.188 1 34 10 ALA B O 1
ATOM 1367 N N . SER B 1 11 ? 57.906 -41.281 23.156 1 28.14 11 SER B N 1
ATOM 1368 C CA . SER B 1 11 ? 57.875 -41.469 24.609 1 28.14 11 SER B CA 1
ATOM 1369 C C . SER B 1 11 ? 56.656 -40.812 25.234 1 28.14 11 SER B C 1
ATOM 1371 O O . SER B 1 11 ? 56.188 -39.781 24.75 1 28.14 11 SER B O 1
ATOM 1373 N N . LEU B 1 12 ? 55.969 -41.594 26.156 1 28.78 12 LEU B N 1
ATOM 1374 C CA . LEU B 1 12 ? 54.719 -41.75 26.906 1 28.78 12 LEU B CA 1
ATOM 1375 C C . LEU B 1 12 ? 54.688 -40.844 28.109 1 28.78 12 LEU B C 1
ATOM 1377 O O . LEU B 1 12 ? 53.719 -40.844 28.891 1 28.78 12 LEU B O 1
ATOM 1381 N N . PHE B 1 13 ? 55.438 -39.594 28.078 1 30.03 13 PHE B N 1
ATOM 1382 C CA . PHE B 1 13 ? 55.562 -39.156 29.469 1 30.03 13 PHE B CA 1
ATOM 1383 C C . PHE B 1 13 ? 54.188 -38.875 30.062 1 30.03 13 PHE B C 1
ATOM 1385 O O . PHE B 1 13 ? 53.281 -38.375 29.391 1 30.03 13 PHE B O 1
ATOM 1392 N N . ALA B 1 14 ? 53.969 -39.25 31.438 1 25.7 14 ALA B N 1
ATOM 1393 C CA . ALA B 1 14 ? 53 -39.688 32.438 1 25.7 14 ALA B CA 1
ATOM 1394 C C . ALA B 1 14 ? 52.344 -38.5 33.156 1 25.7 14 ALA B C 1
ATOM 1396 O O . ALA B 1 14 ? 51.25 -38.625 33.688 1 25.7 14 ALA B O 1
ATOM 1397 N N . ILE B 1 15 ? 52.812 -37.25 33.125 1 29.47 15 ILE B N 1
ATOM 1398 C CA . ILE B 1 15 ? 52.656 -36.656 34.438 1 29.47 15 ILE B CA 1
ATOM 1399 C C . ILE B 1 15 ? 51.156 -36.469 34.75 1 29.47 15 ILE B C 1
ATOM 1401 O O . ILE B 1 15 ? 50.406 -36.031 33.875 1 29.47 15 ILE B O 1
ATOM 1405 N N . LEU B 1 16 ? 50.688 -36.875 36.031 1 26.72 16 LEU B N 1
ATOM 1406 C CA . LEU B 1 16 ? 49.531 -37.281 36.844 1 26.72 16 LEU B CA 1
ATOM 1407 C C . LEU B 1 16 ? 48.75 -36.062 37.344 1 26.72 16 LEU B C 1
ATOM 1409 O O . LEU B 1 16 ? 47.656 -36.188 37.844 1 26.72 16 LEU B O 1
ATOM 1413 N N . ALA B 1 17 ? 49.219 -34.844 37.156 1 29.86 17 ALA B N 1
ATOM 1414 C CA . ALA B 1 17 ? 48.75 -34 38.25 1 29.86 17 ALA B CA 1
ATOM 1415 C C . ALA B 1 17 ? 47.25 -33.875 38.281 1 29.86 17 ALA B C 1
ATOM 1417 O O . ALA B 1 17 ? 46.594 -33.938 37.219 1 29.86 17 ALA B O 1
ATOM 1418 N N . SER B 1 18 ? 46.562 -34.031 39.562 1 28.38 18 SER B N 1
ATOM 1419 C CA . SER B 1 18 ? 45.312 -34.219 40.281 1 28.38 18 SER B CA 1
ATOM 1420 C C . SER B 1 18 ? 44.438 -32.969 40.156 1 28.38 18 SER B C 1
ATOM 1422 O O . SER B 1 18 ? 44.906 -31.844 40.312 1 28.38 18 SER B O 1
ATOM 1424 N N . SER B 1 19 ? 43.312 -33.031 39.406 1 29.98 19 SER B N 1
ATOM 1425 C CA . SER B 1 19 ? 42.281 -32.094 38.969 1 29.98 19 SER B CA 1
ATOM 1426 C C . SER B 1 19 ? 41.344 -31.75 40.094 1 29.98 19 SER B C 1
ATOM 1428 O O . SER B 1 19 ? 40.594 -32.594 40.562 1 29.98 19 SER B O 1
ATOM 1430 N N . THR B 1 20 ? 41.844 -31.219 41.25 1 32.12 20 THR B N 1
ATOM 1431 C CA . THR B 1 20 ? 40.812 -31.078 42.281 1 32.12 20 THR B CA 1
ATOM 1432 C C . THR B 1 20 ? 39.75 -30.094 41.844 1 32.12 20 THR B C 1
ATOM 1434 O O . THR B 1 20 ? 40.062 -28.969 41.438 1 32.12 20 THR B O 1
ATOM 1437 N N . VAL B 1 21 ? 38.656 -30.594 41.25 1 29.67 21 VAL B N 1
ATOM 1438 C CA . VAL B 1 21 ? 37.469 -29.891 40.719 1 29.67 21 VAL B CA 1
ATOM 1439 C C . VAL B 1 21 ? 36.688 -29.281 41.875 1 29.67 21 VAL B C 1
ATOM 1441 O O . VAL B 1 21 ? 36.156 -30 42.719 1 29.67 21 VAL B O 1
ATOM 1444 N N . LEU B 1 22 ? 37.281 -28.203 42.531 1 30.27 22 LEU B N 1
ATOM 1445 C CA . LEU B 1 22 ? 36.438 -27.609 43.562 1 30.27 22 LEU B CA 1
ATOM 1446 C C . LEU B 1 22 ? 35.094 -27.125 42.969 1 30.27 22 LEU B C 1
ATOM 1448 O O . LEU B 1 22 ? 35.094 -26.375 42 1 30.27 22 LEU B O 1
ATOM 1452 N N . VAL B 1 23 ? 34.062 -27.938 43 1 29.59 23 VAL B N 1
ATOM 1453 C CA . VAL B 1 23 ? 32.688 -27.734 42.562 1 29.59 23 VAL B CA 1
ATOM 1454 C C . VAL B 1 23 ? 31.984 -26.672 43.406 1 29.59 23 VAL B C 1
ATOM 1456 O O . VAL B 1 23 ? 31.75 -26.891 44.594 1 29.59 23 VAL B O 1
ATOM 1459 N N . THR B 1 24 ? 32.5 -25.391 43.375 1 30.62 24 THR B N 1
ATOM 1460 C CA . THR B 1 24 ? 31.703 -24.438 44.156 1 30.62 24 THR B CA 1
ATOM 1461 C C . THR B 1 24 ? 30.25 -24.453 43.688 1 30.62 24 THR B C 1
ATOM 1463 O O . THR B 1 24 ? 29.969 -24.5 42.5 1 30.62 24 THR B O 1
ATOM 1466 N N . THR B 1 25 ? 29.422 -25.156 44.438 1 30.16 25 THR B N 1
ATOM 1467 C CA . THR B 1 25 ? 27.969 -25.203 44.312 1 30.16 25 THR B CA 1
ATOM 1468 C C . THR B 1 25 ? 27.359 -23.812 44.469 1 30.16 25 THR B C 1
ATOM 1470 O O . THR B 1 25 ? 27.531 -23.156 45.469 1 30.16 25 THR B O 1
ATOM 1473 N N . VAL B 1 26 ? 27.672 -22.875 43.562 1 33.31 26 VAL B N 1
ATOM 1474 C CA . VAL B 1 26 ? 26.922 -21.641 43.719 1 33.31 26 VAL B CA 1
ATOM 1475 C C . VAL B 1 26 ? 25.422 -21.938 43.656 1 33.31 26 VAL B C 1
ATOM 1477 O O . VAL B 1 26 ? 24.953 -22.609 42.719 1 33.31 26 VAL B O 1
ATOM 1480 N N . SER B 1 27 ? 24.703 -21.969 44.812 1 31.47 27 SER B N 1
ATOM 1481 C CA . SER B 1 27 ? 23.266 -22.047 45 1 31.47 27 SER B CA 1
ATOM 1482 C C . SER B 1 27 ? 22.531 -20.969 44.219 1 31.47 27 SER B C 1
ATOM 1484 O O . SER B 1 27 ? 22.781 -19.781 44.375 1 31.47 27 SER B O 1
ATOM 1486 N N . ALA B 1 28 ? 22.25 -21.219 42.938 1 31.88 28 ALA B N 1
ATOM 1487 C CA . ALA B 1 28 ? 21.422 -20.375 42.094 1 31.88 28 ALA B CA 1
ATOM 1488 C C . ALA B 1 28 ? 20.047 -20.156 42.75 1 31.88 28 ALA B C 1
ATOM 1490 O O . ALA B 1 28 ? 19.359 -21.109 43.094 1 31.88 28 ALA B O 1
ATOM 1491 N N . GLU B 1 29 ? 19.891 -19.172 43.594 1 34.31 29 GLU B N 1
ATOM 1492 C CA . GLU B 1 29 ? 18.531 -18.812 44 1 34.31 29 GLU B CA 1
ATOM 1493 C C . GLU B 1 29 ? 17.641 -18.625 42.75 1 34.31 29 GLU B C 1
ATOM 1495 O O . GLU B 1 29 ? 18.094 -18.109 41.75 1 34.31 29 GLU B O 1
ATOM 1500 N N . PRO B 1 30 ? 16.609 -19.5 42.562 1 34.78 30 PRO B N 1
ATOM 1501 C CA . PRO B 1 30 ? 15.648 -19.406 41.438 1 34.78 30 PRO B CA 1
ATOM 1502 C C . PRO B 1 30 ? 15 -18.016 41.344 1 34.78 30 PRO B C 1
ATOM 1504 O O . PRO B 1 30 ? 14.422 -17.547 42.344 1 34.78 30 PRO B O 1
ATOM 1507 N N . SER B 1 31 ? 15.688 -16.984 40.906 1 33.53 31 SER B N 1
ATOM 1508 C CA . SER B 1 31 ? 14.883 -15.812 40.594 1 33.53 31 SER B CA 1
ATOM 1509 C C . SER B 1 31 ? 13.672 -16.188 39.719 1 33.53 31 SER B C 1
ATOM 1511 O O . SER B 1 31 ? 13.781 -17.031 38.844 1 33.53 31 SER B O 1
ATOM 1513 N N . GLN B 1 32 ? 12.523 -16.172 40.344 1 32.28 32 GLN B N 1
ATOM 1514 C CA . GLN B 1 32 ? 11.219 -16.25 39.688 1 32.28 32 GLN B CA 1
ATOM 1515 C C . GLN B 1 32 ? 11.188 -15.398 38.438 1 32.28 32 GLN B C 1
ATOM 1517 O O . GLN B 1 32 ? 11.172 -14.164 38.5 1 32.28 32 GLN B O 1
ATOM 1522 N N . GLU B 1 33 ? 12.016 -15.742 37.438 1 35.31 33 GLU B N 1
ATOM 1523 C CA . GLU B 1 33 ? 11.836 -15.109 36.125 1 35.31 33 GLU B CA 1
ATOM 1524 C C . GLU B 1 33 ? 10.375 -15.164 35.688 1 35.31 33 GLU B C 1
ATOM 1526 O O . GLU B 1 33 ? 9.797 -16.25 35.562 1 35.31 33 GLU B O 1
ATOM 1531 N N . CYS B 1 34 ? 9.594 -14.219 36.125 1 34.84 34 CYS B N 1
ATOM 1532 C CA . CYS B 1 34 ? 8.289 -14 35.5 1 34.84 34 CYS B CA 1
ATOM 1533 C C . CYS B 1 34 ? 8.383 -14.102 33.969 1 34.84 34 CYS B C 1
ATOM 1535 O O . CYS B 1 34 ? 9.023 -13.273 33.344 1 34.84 34 CYS B O 1
ATOM 1537 N N . ASP B 1 35 ? 8.57 -15.258 33.438 1 33.28 35 ASP B N 1
ATOM 1538 C CA . ASP B 1 35 ? 8.383 -15.5 32 1 33.28 35 ASP B CA 1
ATOM 1539 C C . ASP B 1 35 ? 7.094 -14.852 31.5 1 33.28 35 ASP B C 1
ATOM 1541 O O . ASP B 1 35 ? 5.996 -15.273 31.859 1 33.28 35 ASP B O 1
ATOM 1545 N N . HIS B 1 36 ? 7.043 -13.516 31.484 1 37.31 36 HIS B N 1
ATOM 1546 C CA . HIS B 1 36 ? 5.949 -12.992 30.688 1 37.31 36 HIS B CA 1
ATOM 1547 C C . HIS B 1 36 ? 5.848 -13.727 29.344 1 37.31 36 HIS B C 1
ATOM 1549 O O . HIS B 1 36 ? 6.859 -13.977 28.688 1 37.31 36 HIS B O 1
ATOM 1555 N N . PRO B 1 37 ? 4.801 -14.438 29.141 1 37.25 37 PRO B N 1
ATOM 1556 C CA . PRO B 1 37 ? 4.574 -14.992 27.797 1 37.25 37 PRO B CA 1
ATOM 1557 C C . PRO B 1 37 ? 4.938 -14.016 26.688 1 37.25 37 PRO B C 1
ATOM 1559 O O . PRO B 1 37 ? 4.684 -12.812 26.812 1 37.25 37 PRO B O 1
ATOM 1562 N N . ARG B 1 38 ? 6.039 -14.18 26.031 1 34.94 38 ARG B N 1
ATOM 1563 C CA . ARG B 1 38 ? 6.293 -13.547 24.75 1 34.94 38 ARG B CA 1
ATOM 1564 C C . ARG B 1 38 ? 5.008 -13.414 23.938 1 34.94 38 ARG B C 1
ATOM 1566 O O . ARG B 1 38 ? 4.328 -14.406 23.672 1 34.94 38 ARG B O 1
ATOM 1573 N N . SER B 1 39 ? 4.332 -12.328 23.906 1 35.25 39 SER B N 1
ATOM 1574 C CA . SER B 1 39 ? 3.168 -11.953 23.109 1 35.25 39 SER B CA 1
ATOM 1575 C C . SER B 1 39 ? 3.307 -12.438 21.672 1 35.25 39 SER B C 1
ATOM 1577 O O . SER B 1 39 ? 4.297 -12.133 21 1 35.25 39 SER B O 1
ATOM 1579 N N . GLU B 1 40 ? 2.859 -13.578 21.266 1 36.5 40 GLU B N 1
ATOM 1580 C CA . GLU B 1 40 ? 2.541 -14.094 19.922 1 36.5 40 GLU B CA 1
ATOM 1581 C C . GLU B 1 40 ? 2.02 -12.984 19.016 1 36.5 40 GLU B C 1
ATOM 1583 O O . GLU B 1 40 ? 1.477 -13.258 17.953 1 36.5 40 GLU B O 1
ATOM 1588 N N . PHE B 1 41 ? 1.889 -11.797 19.484 1 37.59 41 PHE B N 1
ATOM 1589 C CA . PHE B 1 41 ? 1.235 -10.852 18.578 1 37.59 41 PHE B CA 1
ATOM 1590 C C . PHE B 1 41 ? 2.109 -10.562 17.375 1 37.59 41 PHE B C 1
ATOM 1592 O O . PHE B 1 41 ? 1.656 -9.945 16.406 1 37.59 41 PHE B O 1
ATOM 1599 N N . HIS B 1 42 ? 3.426 -10.703 17.484 1 38.91 42 HIS B N 1
ATOM 1600 C CA . HIS B 1 42 ? 4.223 -10.188 16.375 1 38.91 42 HIS B CA 1
ATOM 1601 C C . HIS B 1 42 ? 4.047 -11.039 15.125 1 38.91 42 HIS B C 1
ATOM 1603 O O . HIS B 1 42 ? 4.613 -10.727 14.078 1 38.91 42 HIS B O 1
ATOM 1609 N N . LYS B 1 43 ? 3.641 -12.281 15.344 1 39.47 43 LYS B N 1
ATOM 1610 C CA . LYS B 1 43 ? 3.643 -13.125 14.148 1 39.47 43 LYS B CA 1
ATOM 1611 C C . LYS B 1 43 ? 2.445 -12.812 13.25 1 39.47 43 LYS B C 1
ATOM 1613 O O . LYS B 1 43 ? 2.283 -13.414 12.188 1 39.47 43 LYS B O 1
ATOM 1618 N N . ARG B 1 44 ? 1.528 -12.141 13.773 1 41.94 44 ARG B N 1
ATOM 1619 C CA . ARG B 1 44 ? 0.325 -12.047 12.953 1 41.94 44 ARG B CA 1
ATOM 1620 C C . ARG B 1 44 ? 0.519 -11.047 11.812 1 41.94 44 ARG B C 1
ATOM 1622 O O . ARG B 1 44 ? -0.169 -11.125 10.797 1 41.94 44 ARG B O 1
ATOM 1629 N N . GLY B 1 45 ? 1.388 -10.125 11.914 1 42.97 45 GLY B N 1
ATOM 1630 C CA . GLY B 1 45 ? 1.411 -9.109 10.867 1 42.97 45 GLY B CA 1
ATOM 1631 C C . GLY B 1 45 ? 2.094 -9.57 9.602 1 42.97 45 GLY B C 1
ATOM 1632 O O . GLY B 1 45 ? 1.659 -9.234 8.492 1 42.97 45 GLY B O 1
ATOM 1633 N N . ASP B 1 46 ? 3.334 -10.188 9.688 1 43.38 46 ASP B N 1
ATOM 1634 C CA . ASP B 1 46 ? 4.098 -10.516 8.484 1 43.38 46 ASP B CA 1
ATOM 1635 C C . ASP B 1 46 ? 3.533 -11.758 7.805 1 43.38 46 ASP B C 1
ATOM 1637 O O . ASP B 1 46 ? 3.883 -12.055 6.66 1 43.38 46 ASP B O 1
ATOM 1641 N N . ARG B 1 47 ? 2.795 -12.477 8.492 1 44.53 47 ARG B N 1
ATOM 1642 C CA . ARG B 1 47 ? 2.371 -13.75 7.93 1 44.53 47 ARG B CA 1
ATOM 1643 C C . ARG B 1 47 ? 1.158 -13.578 7.023 1 44.53 47 ARG B C 1
ATOM 1645 O O . ARG B 1 47 ? 0.853 -14.461 6.211 1 44.53 47 ARG B O 1
ATOM 1652 N N . MET B 1 48 ? 0.435 -12.57 7.25 1 45.94 48 MET B N 1
ATOM 1653 C CA . MET B 1 48 ? -0.811 -12.484 6.496 1 45.94 48 MET B CA 1
ATOM 1654 C C . MET B 1 48 ? -0.533 -12.266 5.012 1 45.94 48 MET B C 1
ATOM 1656 O O . MET B 1 48 ? -1.286 -12.734 4.156 1 45.94 48 MET B O 1
ATOM 1660 N N . GLY B 1 49 ? 0.63 -11.562 4.676 1 49.59 49 GLY B N 1
ATOM 1661 C CA . GLY B 1 49 ? 0.804 -11.266 3.264 1 49.59 49 GLY B CA 1
ATOM 1662 C C . GLY B 1 49 ? 1.29 -12.453 2.459 1 49.59 49 GLY B C 1
ATOM 1663 O O . GLY B 1 49 ? 0.829 -12.68 1.338 1 49.59 49 GLY B O 1
ATOM 1664 N N . HIS B 1 50 ? 2.342 -13.133 2.99 1 53.56 50 HIS B N 1
ATOM 1665 C CA . HIS B 1 50 ? 2.969 -14.234 2.27 1 53.56 50 HIS B CA 1
ATOM 1666 C C . HIS B 1 50 ? 2.021 -15.422 2.152 1 53.56 50 HIS B C 1
ATOM 1668 O O . HIS B 1 50 ? 2.012 -16.125 1.133 1 53.56 50 HIS B O 1
ATOM 1674 N N . ASP B 1 51 ? 1.181 -15.539 3.027 1 56.78 51 ASP B N 1
ATOM 1675 C CA . ASP B 1 51 ? 0.397 -16.766 3.18 1 56.78 51 ASP B CA 1
ATOM 1676 C C . ASP B 1 51 ? -0.84 -16.734 2.285 1 56.78 51 ASP B C 1
ATOM 1678 O O . ASP B 1 51 ? -1.322 -17.781 1.851 1 56.78 51 ASP B O 1
ATOM 1682 N N . GLY B 1 52 ? -1.09 -15.484 1.864 1 61.41 52 GLY B N 1
ATOM 1683 C CA . GLY B 1 52 ? -2.338 -15.383 1.126 1 61.41 52 GLY B CA 1
ATOM 1684 C C . GLY B 1 52 ? -2.262 -15.992 -0.26 1 61.41 52 GLY B C 1
ATOM 1685 O O . GLY B 1 52 ? -3.164 -16.719 -0.673 1 61.41 52 GLY B O 1
ATOM 1686 N N . MET B 1 53 ? -1.069 -15.773 -0.856 1 66.38 53 MET B N 1
ATOM 1687 C CA . MET B 1 53 ? -0.931 -16.281 -2.221 1 66.38 53 MET B CA 1
ATOM 1688 C C . MET B 1 53 ? -0.916 -17.797 -2.238 1 66.38 53 MET B C 1
ATOM 1690 O O . MET B 1 53 ? -1.495 -18.422 -3.131 1 66.38 53 MET B O 1
ATOM 1694 N N . HIS B 1 54 ? -0.283 -18.359 -1.176 1 70.69 54 HIS B N 1
ATOM 1695 C CA . HIS B 1 54 ? -0.223 -19.812 -1.093 1 70.69 54 HIS B CA 1
ATOM 1696 C C . HIS B 1 54 ? -1.611 -20.406 -0.896 1 70.69 54 HIS B C 1
ATOM 1698 O O . HIS B 1 54 ? -1.922 -21.469 -1.454 1 70.69 54 HIS B O 1
ATOM 1704 N N . LYS B 1 55 ? -2.354 -19.672 -0.282 1 76.06 55 LYS B N 1
ATOM 1705 C CA . LYS B 1 55 ? -3.676 -20.172 0.075 1 76.06 55 LYS B CA 1
ATOM 1706 C C . LYS B 1 55 ? -4.582 -20.25 -1.149 1 76.06 55 LYS B C 1
ATOM 1708 O O . LYS B 1 55 ? -5.48 -21.094 -1.211 1 76.06 55 LYS B O 1
ATOM 1713 N N . MET B 1 56 ? -4.242 -19.422 -2.09 1 77.81 56 MET B N 1
ATOM 1714 C CA . MET B 1 56 ? -5.059 -19.375 -3.299 1 77.81 56 MET B CA 1
ATOM 1715 C C . MET B 1 56 ? -5.012 -20.703 -4.051 1 77.81 56 MET B C 1
ATOM 1717 O O . MET B 1 56 ? -5.984 -21.078 -4.699 1 77.81 56 MET B O 1
ATOM 1721 N N . PHE B 1 57 ? -3.955 -21.422 -3.889 1 83.12 57 PHE B N 1
ATOM 1722 C CA . PHE B 1 57 ? -3.779 -22.625 -4.691 1 83.12 57 PHE B CA 1
ATOM 1723 C C . PHE B 1 57 ? -3.852 -23.875 -3.816 1 83.12 57 PHE B C 1
ATOM 1725 O O . PHE B 1 57 ? -3.576 -24.984 -4.281 1 83.12 57 PHE B O 1
ATOM 1732 N N . GLU B 1 58 ? -4.266 -23.625 -2.629 1 80.19 58 GLU B N 1
ATOM 1733 C CA . GLU B 1 58 ? -4.469 -24.766 -1.733 1 80.19 58 GLU B CA 1
ATOM 1734 C C . GLU B 1 58 ? -5.766 -25.5 -2.061 1 80.19 58 GLU B C 1
ATOM 1736 O O . GLU B 1 58 ? -6.699 -24.906 -2.605 1 80.19 58 GLU B O 1
ATOM 1741 N N . GLY B 1 59 ? -5.809 -26.828 -1.82 1 82.81 59 GLY B N 1
ATOM 1742 C CA . GLY B 1 59 ? -7.016 -27.625 -1.965 1 82.81 59 GLY B CA 1
ATOM 1743 C C . GLY B 1 59 ? -7.301 -28.031 -3.402 1 82.81 59 GLY B C 1
ATOM 1744 O O . GLY B 1 59 ? -8.43 -28.391 -3.738 1 82.81 59 GLY B O 1
ATOM 1745 N N . LEU B 1 60 ? -6.395 -27.891 -4.25 1 89.62 60 LEU B N 1
ATOM 1746 C CA . LEU B 1 60 ? -6.59 -28.203 -5.66 1 89.62 60 LEU B CA 1
ATOM 1747 C C . LEU B 1 60 ? -6.062 -29.594 -5.988 1 89.62 60 LEU B C 1
ATOM 1749 O O . LEU B 1 60 ? -6.004 -29.984 -7.16 1 89.62 60 LEU B O 1
ATOM 1753 N N . GLU B 1 61 ? -5.75 -30.422 -4.961 1 89 61 GLU B N 1
ATOM 1754 C CA . GLU B 1 61 ? -5.246 -31.781 -5.172 1 89 61 GLU B CA 1
ATOM 1755 C C . GLU B 1 61 ? -4.09 -31.781 -6.172 1 89 61 GLU B C 1
ATOM 1757 O O . GLU B 1 61 ? -4.117 -32.531 -7.152 1 89 61 GLU B O 1
ATOM 1762 N N . LEU B 1 62 ? -3.094 -31.047 -5.93 1 92.19 62 LEU B N 1
ATOM 1763 C CA . LEU B 1 62 ? -1.927 -30.891 -6.789 1 92.19 62 LEU B CA 1
ATOM 1764 C C . LEU B 1 62 ? -1.082 -32.156 -6.809 1 92.19 62 LEU B C 1
ATOM 1766 O O . LEU B 1 62 ? -1.007 -32.875 -5.809 1 92.19 62 LEU B O 1
ATOM 1770 N N . THR B 1 63 ? -0.471 -32.406 -8.008 1 93 63 THR B N 1
ATOM 1771 C CA . THR B 1 63 ? 0.502 -33.469 -8.078 1 93 63 THR B CA 1
ATOM 1772 C C . THR B 1 63 ? 1.811 -33.062 -7.402 1 93 63 THR B C 1
ATOM 1774 O O . THR B 1 63 ? 2.055 -31.891 -7.176 1 93 63 THR B O 1
ATOM 1777 N N . ASP B 1 64 ? 2.572 -34.031 -7.004 1 92.25 64 ASP B N 1
ATOM 1778 C CA . ASP B 1 64 ? 3.859 -33.75 -6.383 1 92.25 64 ASP B CA 1
ATOM 1779 C C . ASP B 1 64 ? 4.723 -32.875 -7.297 1 92.25 64 ASP B C 1
ATOM 1781 O O . ASP B 1 64 ? 5.461 -32 -6.824 1 92.25 64 ASP B O 1
ATOM 1785 N N . THR B 1 65 ? 4.68 -33.156 -8.594 1 93.94 65 THR B N 1
ATOM 1786 C CA . THR B 1 65 ? 5.441 -32.375 -9.547 1 93.94 65 THR B CA 1
ATOM 1787 C C . THR B 1 65 ? 4.934 -30.922 -9.578 1 93.94 65 THR B C 1
ATOM 1789 O O . THR B 1 65 ? 5.73 -29.984 -9.602 1 93.94 65 THR B O 1
ATOM 1792 N N . GLN B 1 66 ? 3.631 -30.75 -9.523 1 93.38 66 GLN B N 1
ATOM 1793 C CA . GLN B 1 66 ? 3.033 -29.422 -9.492 1 93.38 66 GLN B CA 1
ATOM 1794 C C . GLN B 1 66 ? 3.434 -28.672 -8.227 1 93.38 66 GLN B C 1
ATOM 1796 O O . GLN B 1 66 ? 3.807 -27.5 -8.289 1 93.38 66 GLN B O 1
ATOM 1801 N N . LYS B 1 67 ? 3.412 -29.328 -7.18 1 92.19 67 LYS B N 1
ATOM 1802 C CA . LYS B 1 67 ? 3.779 -28.734 -5.902 1 92.19 67 LYS B CA 1
ATOM 1803 C C . LYS B 1 67 ? 5.227 -28.25 -5.918 1 92.19 67 LYS B C 1
ATOM 1805 O O . LYS B 1 67 ? 5.527 -27.156 -5.426 1 92.19 67 LYS B O 1
ATOM 1810 N N . ALA B 1 68 ? 6.059 -29.047 -6.469 1 93.62 68 ALA B N 1
ATOM 1811 C CA . ALA B 1 68 ? 7.473 -28.688 -6.551 1 93.62 68 ALA B CA 1
ATOM 1812 C C . ALA B 1 68 ? 7.676 -27.469 -7.438 1 93.62 68 ALA B C 1
ATOM 1814 O O . ALA B 1 68 ? 8.453 -26.562 -7.098 1 93.62 68 ALA B O 1
ATOM 1815 N N . ASP B 1 69 ? 7.008 -27.469 -8.594 1 93.81 69 ASP B N 1
ATOM 1816 C CA . ASP B 1 69 ? 7.121 -26.344 -9.516 1 93.81 69 ASP B CA 1
ATOM 1817 C C . ASP B 1 69 ? 6.574 -25.062 -8.891 1 93.81 69 ASP B C 1
ATOM 1819 O O . ASP B 1 69 ? 7.168 -23.984 -9.031 1 93.81 69 ASP B O 1
ATOM 1823 N N . ILE B 1 70 ? 5.52 -25.203 -8.219 1 92.88 70 ILE B N 1
ATOM 1824 C CA . ILE B 1 70 ? 4.891 -24.062 -7.566 1 92.88 70 ILE B CA 1
ATOM 1825 C C . ILE B 1 70 ? 5.793 -23.531 -6.457 1 92.88 70 ILE B C 1
ATOM 1827 O O . ILE B 1 70 ? 5.988 -22.312 -6.324 1 92.88 70 ILE B O 1
ATOM 1831 N N . LYS B 1 71 ? 6.352 -24.391 -5.707 1 91.06 71 LYS B N 1
ATOM 1832 C CA . LYS B 1 71 ? 7.281 -24 -4.648 1 91.06 71 LYS B CA 1
ATOM 1833 C C . LYS B 1 71 ? 8.461 -23.219 -5.215 1 91.06 71 LYS B C 1
ATOM 1835 O O . LYS B 1 71 ? 8.922 -22.25 -4.605 1 91.06 71 LYS B O 1
ATOM 1840 N N . LYS B 1 72 ? 8.953 -23.703 -6.324 1 93.88 72 LYS B N 1
ATOM 1841 C CA . LYS B 1 72 ? 10.062 -23.016 -6.977 1 93.88 72 LYS B CA 1
ATOM 1842 C C . LYS B 1 72 ? 9.672 -21.609 -7.383 1 93.88 72 LYS B C 1
ATOM 1844 O O . LYS B 1 72 ? 10.445 -20.656 -7.203 1 93.88 72 LYS B O 1
ATOM 1849 N N . LEU B 1 73 ? 8.477 -21.484 -7.93 1 92.81 73 LEU B N 1
ATOM 1850 C CA . LEU B 1 73 ? 7.996 -20.172 -8.359 1 92.81 73 LEU B CA 1
ATOM 1851 C C . LEU B 1 73 ? 7.832 -19.234 -7.164 1 92.81 73 LEU B C 1
ATOM 1853 O O . LEU B 1 73 ? 8.227 -18.078 -7.227 1 92.81 73 LEU B O 1
ATOM 1857 N N . PHE B 1 74 ? 7.371 -19.734 -6.051 1 89.81 74 PHE B N 1
ATOM 1858 C CA . PHE B 1 74 ? 7.223 -18.938 -4.84 1 89.81 74 PHE B CA 1
ATOM 1859 C C . PHE B 1 74 ? 8.578 -18.547 -4.277 1 89.81 74 PHE B C 1
ATOM 1861 O O . PHE B 1 74 ? 8.766 -17.422 -3.807 1 89.81 74 PHE B O 1
ATOM 1868 N N . ALA B 1 75 ? 9.453 -19.453 -4.336 1 90.19 75 ALA B N 1
ATOM 1869 C CA . ALA B 1 75 ? 10.797 -19.172 -3.846 1 90.19 75 ALA B CA 1
ATOM 1870 C C . ALA B 1 75 ? 11.453 -18.062 -4.656 1 90.19 75 ALA B C 1
ATOM 1872 O O . ALA B 1 75 ? 12.125 -17.188 -4.102 1 90.19 75 ALA B O 1
ATOM 1873 N N . GLU B 1 76 ? 11.234 -18.156 -5.91 1 89.5 76 GLU B N 1
ATOM 1874 C CA . GLU B 1 76 ? 11.781 -17.125 -6.781 1 89.5 76 GLU B CA 1
ATOM 1875 C C . GLU B 1 76 ? 11.148 -15.766 -6.488 1 89.5 76 GLU B C 1
ATOM 1877 O O . GLU B 1 76 ? 11.844 -14.742 -6.469 1 89.5 76 GLU B O 1
ATOM 1882 N N . GLN B 1 77 ? 9.93 -15.773 -6.285 1 89.62 77 GLN B N 1
ATOM 1883 C CA . GLN B 1 77 ? 9.219 -14.531 -5.984 1 89.62 77 GLN B CA 1
ATOM 1884 C C . GLN B 1 77 ? 9.656 -13.969 -4.633 1 89.62 77 GLN B C 1
ATOM 1886 O O . GLN B 1 77 ? 9.828 -12.758 -4.484 1 89.62 77 GLN B O 1
ATOM 1891 N N . ARG B 1 78 ? 9.766 -14.789 -3.734 1 87.69 78 ARG B N 1
ATOM 1892 C CA . ARG B 1 78 ? 10.219 -14.375 -2.412 1 87.69 78 ARG B CA 1
ATOM 1893 C C . ARG B 1 78 ? 11.617 -13.773 -2.477 1 87.69 78 ARG B C 1
ATOM 1895 O O . ARG B 1 78 ? 11.898 -12.766 -1.826 1 87.69 78 ARG B O 1
ATOM 1902 N N . ALA B 1 79 ? 12.445 -14.391 -3.219 1 86.94 79 ALA B N 1
ATOM 1903 C CA . ALA B 1 79 ? 13.805 -13.883 -3.396 1 86.94 79 ALA B CA 1
ATOM 1904 C C . ALA B 1 79 ? 13.789 -12.508 -4.047 1 86.94 79 ALA B C 1
ATOM 1906 O O . ALA B 1 79 ? 14.5 -11.594 -3.611 1 86.94 79 ALA B O 1
ATOM 1907 N N . ALA B 1 80 ? 12.922 -12.391 -5.023 1 84.69 80 ALA B N 1
ATOM 1908 C CA . ALA B 1 80 ? 12.828 -11.109 -5.723 1 84.69 80 ALA B CA 1
ATOM 1909 C C . ALA B 1 80 ? 12.289 -10.016 -4.801 1 84.69 80 ALA B C 1
ATOM 1911 O O . ALA B 1 80 ? 12.758 -8.875 -4.84 1 84.69 80 ALA B O 1
ATOM 1912 N N . ARG B 1 81 ? 11.391 -10.336 -3.99 1 86 81 ARG B N 1
ATOM 1913 C CA . ARG B 1 81 ? 10.805 -9.383 -3.055 1 86 81 ARG B CA 1
ATOM 1914 C C . ARG B 1 81 ? 11.82 -8.977 -1.989 1 86 81 ARG B C 1
ATOM 1916 O O . ARG B 1 81 ? 11.867 -7.809 -1.588 1 86 81 ARG B O 1
ATOM 1923 N N . SER B 1 82 ? 12.453 -9.977 -1.521 1 84.62 82 SER B N 1
ATOM 1924 C CA . SER B 1 82 ? 13.453 -9.711 -0.496 1 84.62 82 SER B CA 1
ATOM 1925 C C . SER B 1 82 ? 14.547 -8.773 -1.018 1 84.62 82 SER B C 1
ATOM 1927 O O . SER B 1 82 ? 15.008 -7.895 -0.295 1 84.62 82 SER B O 1
ATOM 1929 N N . ASP B 1 83 ? 14.836 -8.93 -2.234 1 81.69 83 ASP B N 1
ATOM 1930 C CA . ASP B 1 83 ? 15.859 -8.109 -2.861 1 81.69 83 ASP B CA 1
ATOM 1931 C C . ASP B 1 83 ? 15.359 -6.68 -3.078 1 81.69 83 ASP B C 1
ATOM 1933 O O . ASP B 1 83 ? 16.156 -5.738 -3.119 1 81.69 83 ASP B O 1
ATOM 1937 N N . ASP B 1 84 ? 14.109 -6.566 -3.182 1 82.88 84 ASP B N 1
ATOM 1938 C CA . ASP B 1 84 ? 13.531 -5.266 -3.496 1 82.88 84 ASP B CA 1
ATOM 1939 C C . ASP B 1 84 ? 13.148 -4.512 -2.225 1 82.88 84 ASP B C 1
ATOM 1941 O O . ASP B 1 84 ? 12.766 -3.342 -2.279 1 82.88 84 ASP B O 1
ATOM 1945 N N . LYS B 1 85 ? 13.312 -5.188 -1.128 1 84.31 85 LYS B N 1
ATOM 1946 C CA . LYS B 1 85 ? 13.016 -4.523 0.137 1 84.31 85 LYS B CA 1
ATOM 1947 C C . LYS B 1 85 ? 14.016 -3.406 0.416 1 84.31 85 LYS B C 1
ATOM 1949 O O . LYS B 1 85 ? 15.227 -3.604 0.288 1 84.31 85 LYS B O 1
ATOM 1954 N N . PRO B 1 86 ? 13.438 -2.318 0.702 1 84.81 86 PRO B N 1
ATOM 1955 C CA . PRO B 1 86 ? 14.383 -1.245 1.018 1 84.81 86 PRO B CA 1
ATOM 1956 C C . PRO B 1 86 ? 15.25 -1.558 2.238 1 84.81 86 PRO B C 1
ATOM 1958 O O . PRO B 1 86 ? 14.773 -2.174 3.195 1 84.81 86 PRO B O 1
ATOM 1961 N N . THR B 1 87 ? 16.469 -1.206 2.158 1 85.38 87 THR B N 1
ATOM 1962 C CA . THR B 1 87 ? 17.375 -1.323 3.299 1 85.38 87 THR B CA 1
ATOM 1963 C C . THR B 1 87 ? 16.984 -0.342 4.398 1 85.38 87 THR B C 1
ATOM 1965 O O . THR B 1 87 ? 16.188 0.566 4.176 1 85.38 87 THR B O 1
ATOM 1968 N N . LYS B 1 88 ? 17.547 -0.609 5.523 1 86.62 88 LYS B N 1
ATOM 1969 C CA . LYS B 1 88 ? 17.328 0.312 6.633 1 86.62 88 LYS B CA 1
ATOM 1970 C C . LYS B 1 88 ? 17.734 1.732 6.262 1 86.62 88 LYS B C 1
ATOM 1972 O O . LYS B 1 88 ? 17.031 2.693 6.57 1 86.62 88 LYS B O 1
ATOM 1977 N N . GLU B 1 89 ? 18.875 1.823 5.668 1 88.69 89 GLU B N 1
ATOM 1978 C CA . GLU B 1 89 ? 19.391 3.123 5.246 1 88.69 89 GLU B CA 1
ATOM 1979 C C . GLU B 1 89 ? 18.438 3.803 4.266 1 88.69 89 GLU B C 1
ATOM 1981 O O . GLU B 1 89 ? 18.188 5.008 4.367 1 88.69 89 GLU B O 1
ATOM 1986 N N . GLU B 1 90 ? 17.859 3.008 3.363 1 86.94 90 GLU B N 1
ATOM 1987 C CA . GLU B 1 90 ? 16.938 3.555 2.381 1 86.94 90 GLU B CA 1
ATOM 1988 C C . GLU B 1 90 ? 15.633 4.012 3.043 1 86.94 90 GLU B C 1
ATOM 1990 O O . GLU B 1 90 ? 15.07 5.047 2.674 1 86.94 90 GLU B O 1
ATOM 1995 N N . ARG B 1 91 ? 15.25 3.268 3.977 1 88.25 91 ARG B N 1
ATOM 1996 C CA . ARG B 1 91 ? 14.031 3.623 4.699 1 88.25 91 ARG B CA 1
ATOM 1997 C C . ARG B 1 91 ? 14.227 4.91 5.492 1 88.25 91 ARG B C 1
ATOM 1999 O O . ARG B 1 91 ? 13.352 5.781 5.492 1 88.25 91 ARG B O 1
ATOM 2006 N N . LEU B 1 92 ? 15.367 5.004 6.066 1 87.25 92 LEU B N 1
ATOM 2007 C CA . LEU B 1 92 ? 15.672 6.199 6.848 1 87.25 92 LEU B CA 1
ATOM 2008 C C . LEU B 1 92 ? 15.805 7.418 5.941 1 87.25 92 LEU B C 1
ATOM 2010 O O . LEU B 1 92 ? 15.328 8.508 6.285 1 87.25 92 LEU B O 1
ATOM 2014 N N . ALA B 1 93 ? 16.453 7.223 4.895 1 88.19 93 ALA B N 1
ATOM 2015 C CA . ALA B 1 93 ? 16.625 8.32 3.951 1 88.19 93 ALA B CA 1
ATOM 2016 C C . ALA B 1 93 ? 15.281 8.805 3.42 1 88.19 93 ALA B C 1
ATOM 2018 O O . ALA B 1 93 ? 15.047 10.008 3.289 1 88.19 93 ALA B O 1
ATOM 2019 N N . ARG B 1 94 ? 14.422 7.895 3.129 1 89.38 94 ARG B N 1
ATOM 2020 C CA . ARG B 1 94 ? 13.094 8.25 2.639 1 89.38 94 ARG B CA 1
ATOM 2021 C C . ARG B 1 94 ? 12.305 9.008 3.699 1 89.38 94 ARG B C 1
ATOM 2023 O O . ARG B 1 94 ? 11.641 10 3.395 1 89.38 94 ARG B O 1
ATOM 2030 N N . ARG B 1 95 ? 12.383 8.523 4.844 1 88.69 95 ARG B N 1
ATOM 2031 C CA . ARG B 1 95 ? 11.703 9.195 5.945 1 88.69 95 ARG B CA 1
ATOM 2032 C C . ARG B 1 95 ? 12.227 10.617 6.129 1 88.69 95 ARG B C 1
ATOM 2034 O O . ARG B 1 95 ? 11.453 11.547 6.348 1 88.69 95 ARG B O 1
ATOM 2041 N N . ALA B 1 96 ? 13.516 10.727 6.078 1 90.06 96 ALA B N 1
ATOM 2042 C CA . ALA B 1 96 ? 14.141 12.039 6.215 1 90.06 96 ALA B CA 1
ATOM 2043 C C . ALA B 1 96 ? 13.695 12.977 5.102 1 90.06 96 ALA B C 1
ATOM 2045 O O . ALA B 1 96 ? 13.43 14.156 5.344 1 90.06 96 ALA B O 1
ATOM 2046 N N . GLU B 1 97 ? 13.625 12.414 3.941 1 92 97 GLU B N 1
ATOM 2047 C CA . GLU B 1 97 ? 13.172 13.227 2.812 1 92 97 GLU B CA 1
ATOM 2048 C C . GLU B 1 97 ? 11.719 13.648 2.979 1 92 97 GLU B C 1
ATOM 2050 O O . GLU B 1 97 ? 11.359 14.789 2.686 1 92 97 GLU B O 1
ATOM 2055 N N . MET B 1 98 ? 10.953 12.758 3.42 1 91.62 98 MET B N 1
ATOM 2056 C CA . MET B 1 98 ? 9.547 13.07 3.668 1 91.62 98 MET B CA 1
ATOM 2057 C C . MET B 1 98 ? 9.414 14.156 4.73 1 91.62 98 MET B C 1
ATOM 2059 O O . MET B 1 98 ? 8.641 15.109 4.559 1 91.62 98 MET B O 1
ATOM 2063 N N . HIS B 1 99 ? 10.117 14.008 5.73 1 91.31 99 HIS B N 1
ATOM 2064 C CA . HIS B 1 99 ? 10.094 14.992 6.805 1 91.31 99 HIS B CA 1
ATOM 2065 C C . HIS B 1 99 ? 10.531 16.359 6.305 1 91.31 99 HIS B C 1
ATOM 2067 O O . HIS B 1 99 ? 9.953 17.391 6.691 1 91.31 99 HIS B O 1
ATOM 2073 N N . ALA B 1 100 ? 11.625 16.328 5.52 1 93.81 100 ALA B N 1
ATOM 2074 C CA . ALA B 1 100 ? 12.117 17.594 4.973 1 93.81 100 ALA B CA 1
ATOM 2075 C C . ALA B 1 100 ? 11.039 18.297 4.156 1 93.81 100 ALA B C 1
ATOM 2077 O O . ALA B 1 100 ? 10.906 19.531 4.215 1 93.81 100 ALA B O 1
ATOM 2078 N N . LEU B 1 101 ? 10.258 17.516 3.438 1 95.88 101 LEU B N 1
ATOM 2079 C CA . LEU B 1 101 ? 9.188 18.062 2.621 1 95.88 101 LEU B CA 1
ATOM 2080 C C . LEU B 1 101 ? 8.062 18.625 3.496 1 95.88 101 LEU B C 1
ATOM 2082 O O . LEU B 1 101 ? 7.531 19.703 3.221 1 95.88 101 LEU B O 1
ATOM 2086 N N . ILE B 1 102 ? 7.762 17.938 4.562 1 94.38 102 ILE B N 1
ATOM 2087 C CA . ILE B 1 102 ? 6.656 18.297 5.441 1 94.38 102 ILE B CA 1
ATOM 2088 C C . ILE B 1 102 ? 7.023 19.547 6.242 1 94.38 102 ILE B C 1
ATOM 2090 O O . ILE B 1 102 ? 6.176 20.422 6.48 1 94.38 102 ILE B O 1
ATOM 2094 N N . THR B 1 103 ? 8.297 19.703 6.59 1 95.25 103 THR B N 1
ATOM 2095 C CA . THR B 1 103 ? 8.711 20.797 7.477 1 95.25 103 THR B CA 1
ATOM 2096 C C . THR B 1 103 ? 9.289 21.953 6.672 1 95.25 103 THR B C 1
ATOM 2098 O O . THR B 1 103 ? 9.836 22.891 7.246 1 95.25 103 THR B O 1
ATOM 2101 N N . ALA B 1 104 ? 9.172 21.922 5.414 1 96 104 ALA B N 1
ATOM 2102 C CA . ALA B 1 104 ? 9.648 23.016 4.57 1 96 104 ALA B CA 1
ATOM 2103 C C . ALA B 1 104 ? 8.734 24.234 4.691 1 96 104 ALA B C 1
ATOM 2105 O O . ALA B 1 104 ? 7.551 24.094 5.016 1 96 104 ALA B O 1
ATOM 2106 N N . ALA B 1 105 ? 9.273 25.406 4.438 1 95.38 105 ALA B N 1
ATOM 2107 C CA . ALA B 1 105 ? 8.484 26.641 4.461 1 95.38 105 ALA B CA 1
ATOM 2108 C C . ALA B 1 105 ? 7.418 26.625 3.371 1 95.38 105 ALA B C 1
ATOM 2110 O O . ALA B 1 105 ? 6.316 27.141 3.566 1 95.38 105 ALA B O 1
ATOM 2111 N N . THR B 1 106 ? 7.832 26.078 2.275 1 95.25 106 THR B N 1
ATOM 2112 C CA . THR B 1 106 ? 6.918 25.891 1.153 1 95.25 106 THR B CA 1
ATOM 2113 C C . THR B 1 106 ? 6.957 24.453 0.648 1 95.25 106 THR B C 1
ATOM 2115 O O . THR B 1 106 ? 8.031 23.859 0.539 1 95.25 106 THR B O 1
ATOM 2118 N N . PHE B 1 107 ? 5.812 23.969 0.402 1 96.69 107 PHE B N 1
ATOM 2119 C CA . PHE B 1 107 ? 5.723 22.578 -0.053 1 96.69 107 PHE B CA 1
ATOM 2120 C C . PHE B 1 107 ? 6.254 22.438 -1.475 1 96.69 107 PHE B C 1
ATOM 2122 O O . PHE B 1 107 ? 5.809 23.156 -2.381 1 96.69 107 PHE B O 1
ATOM 2129 N N . ASP B 1 108 ? 7.227 21.578 -1.667 1 97.31 108 ASP B N 1
ATOM 2130 C CA . ASP B 1 108 ? 7.789 21.281 -2.98 1 97.31 108 ASP B CA 1
ATOM 2131 C C . ASP B 1 108 ? 7.102 20.062 -3.607 1 97.31 108 ASP B C 1
ATOM 2133 O O . ASP B 1 108 ? 7.539 18.922 -3.416 1 97.31 108 ASP B O 1
ATOM 2137 N N . GLU B 1 109 ? 6.109 20.344 -4.422 1 95.62 109 GLU B N 1
ATOM 2138 C CA . GLU B 1 109 ? 5.305 19.266 -5.008 1 95.62 109 GLU B CA 1
ATOM 2139 C C . GLU B 1 109 ? 6.129 18.438 -5.98 1 95.62 109 GLU B C 1
ATOM 2141 O O . GLU B 1 109 ? 5.914 17.219 -6.102 1 95.62 109 GLU B O 1
ATOM 2146 N N . THR B 1 110 ? 7.047 19.125 -6.668 1 96.12 110 THR B N 1
ATOM 2147 C CA . THR B 1 110 ? 7.898 18.422 -7.617 1 96.12 110 THR B CA 1
ATOM 2148 C C . THR B 1 110 ? 8.758 17.375 -6.902 1 96.12 110 THR B C 1
ATOM 2150 O O . THR B 1 110 ? 8.836 16.219 -7.332 1 96.12 110 THR B O 1
ATOM 2153 N N . GLN B 1 111 ? 9.32 17.781 -5.793 1 95.31 111 GLN B N 1
ATOM 2154 C CA . GLN B 1 111 ? 10.133 16.844 -5.016 1 95.31 111 GLN B CA 1
ATOM 2155 C C . GLN B 1 111 ? 9.273 15.758 -4.383 1 95.31 111 GLN B C 1
ATOM 2157 O O . GLN B 1 111 ? 9.695 14.602 -4.297 1 95.31 111 GLN B O 1
ATOM 2162 N N . ALA B 1 112 ? 8.086 16.094 -3.936 1 96.06 112 ALA B N 1
ATOM 2163 C CA . ALA B 1 112 ? 7.16 15.102 -3.371 1 96.06 112 ALA B CA 1
ATOM 2164 C C . ALA B 1 112 ? 6.781 14.047 -4.406 1 96.06 112 ALA B C 1
ATOM 2166 O O . ALA B 1 112 ? 6.785 12.852 -4.109 1 96.06 112 ALA B O 1
ATOM 2167 N N . LYS B 1 113 ? 6.543 14.523 -5.621 1 94.69 113 LYS B N 1
ATOM 2168 C CA . LYS B 1 113 ? 6.199 13.609 -6.707 1 94.69 113 LYS B CA 1
ATOM 2169 C C . LYS B 1 113 ? 7.352 12.664 -7.012 1 94.69 113 LYS B C 1
ATOM 2171 O O . LYS B 1 113 ? 7.133 11.477 -7.27 1 94.69 113 LYS B O 1
ATOM 2176 N N . ALA B 1 114 ? 8.484 13.172 -6.98 1 93.62 114 ALA B N 1
ATOM 2177 C CA . ALA B 1 114 ? 9.656 12.344 -7.242 1 93.62 114 ALA B CA 1
ATOM 2178 C C . ALA B 1 114 ? 9.836 11.289 -6.156 1 93.62 114 ALA B C 1
ATOM 2180 O O . ALA B 1 114 ? 10.109 10.125 -6.453 1 93.62 114 ALA B O 1
ATOM 2181 N N . LEU B 1 115 ? 9.648 11.641 -4.906 1 92.69 115 LEU B N 1
ATOM 2182 C CA . LEU B 1 115 ? 9.812 10.75 -3.766 1 92.69 115 LEU B CA 1
ATOM 2183 C C . LEU B 1 115 ? 8.766 9.633 -3.795 1 92.69 115 LEU B C 1
ATOM 2185 O O . LEU B 1 115 ? 9.102 8.461 -3.645 1 92.69 115 LEU B O 1
ATOM 2189 N N . ILE B 1 116 ? 7.562 9.961 -4.078 1 93.12 116 ILE B N 1
ATOM 2190 C CA . ILE B 1 116 ? 6.461 9.008 -4.082 1 93.12 116 ILE B CA 1
ATOM 2191 C C . ILE B 1 116 ? 6.516 8.156 -5.352 1 93.12 116 ILE B C 1
ATOM 2193 O O . ILE B 1 116 ? 6.207 6.965 -5.324 1 93.12 116 ILE B O 1
ATOM 2197 N N . GLY B 1 117 ? 6.902 8.766 -6.418 1 88.94 117 GLY B N 1
ATOM 2198 C CA . GLY B 1 117 ? 6.965 8.094 -7.703 1 88.94 117 GLY B CA 1
ATOM 2199 C C . GLY B 1 117 ? 7.93 6.918 -7.711 1 88.94 117 GLY B C 1
ATOM 2200 O O . GLY B 1 117 ? 7.625 5.863 -8.273 1 88.94 117 GLY B O 1
ATOM 2201 N N . ALA B 1 118 ? 9.07 7.094 -7.094 1 83.31 118 ALA B N 1
ATOM 2202 C CA . ALA B 1 118 ? 10.078 6.031 -7.066 1 83.31 118 ALA B CA 1
ATOM 2203 C C . ALA B 1 118 ? 9.547 4.801 -6.332 1 83.31 118 ALA B C 1
ATOM 2205 O O . ALA B 1 118 ? 9.75 3.67 -6.781 1 83.31 118 ALA B O 1
ATOM 2206 N N . GLN B 1 119 ? 8.875 4.996 -5.355 1 85 119 GLN B N 1
ATOM 2207 C CA . GLN B 1 119 ? 8.297 3.906 -4.57 1 85 119 GLN B CA 1
ATOM 2208 C C . GLN B 1 119 ? 7.148 3.234 -5.32 1 85 119 GLN B C 1
ATOM 2210 O O . GLN B 1 119 ? 7.023 2.008 -5.305 1 85 119 GLN B O 1
ATOM 2215 N N . GLN B 1 120 ? 6.441 4.008 -5.984 1 87.62 120 GLN B N 1
ATOM 2216 C CA . GLN B 1 120 ? 5.281 3.49 -6.703 1 87.62 120 GLN B CA 1
ATOM 2217 C C . GLN B 1 120 ? 5.711 2.611 -7.879 1 87.62 120 GLN B C 1
ATOM 2219 O O . GLN B 1 120 ? 5.059 1.61 -8.18 1 87.62 120 GLN B O 1
ATOM 2224 N N . GLU B 1 121 ? 6.746 3.051 -8.539 1 86.19 121 GLU B N 1
ATOM 2225 C CA . GLU B 1 121 ? 7.242 2.26 -9.664 1 86.19 121 GLU B CA 1
ATOM 2226 C C . GLU B 1 121 ? 7.672 0.867 -9.211 1 86.19 121 GLU B C 1
ATOM 2228 O O . GLU B 1 121 ? 7.398 -0.124 -9.891 1 86.19 121 GLU B O 1
ATOM 2233 N N . LYS B 1 122 ? 8.312 0.837 -8.109 1 86.38 122 LYS B N 1
ATOM 2234 C CA . LYS B 1 122 ? 8.734 -0.449 -7.562 1 86.38 122 LYS B CA 1
ATOM 2235 C C . LYS B 1 122 ? 7.535 -1.313 -7.191 1 86.38 122 LYS B C 1
ATOM 2237 O O . LYS B 1 122 ? 7.5 -2.506 -7.508 1 86.38 122 LYS B O 1
ATOM 2242 N N . ARG B 1 123 ? 6.594 -0.745 -6.645 1 89.69 123 ARG B N 1
ATOM 2243 C CA . ARG B 1 123 ? 5.387 -1.458 -6.246 1 89.69 123 ARG B CA 1
ATOM 2244 C C . ARG B 1 123 ? 4.637 -1.991 -7.461 1 89.69 123 ARG B C 1
ATOM 2246 O O . ARG B 1 123 ? 4.109 -3.105 -7.434 1 89.69 123 ARG B O 1
ATOM 2253 N N . GLN B 1 124 ? 4.574 -1.135 -8.422 1 89.62 124 GLN B N 1
ATOM 2254 C CA . GLN B 1 124 ? 3.9 -1.552 -9.648 1 89.62 124 GLN B CA 1
ATOM 2255 C C . GLN B 1 124 ? 4.594 -2.758 -10.273 1 89.62 124 GLN B C 1
ATOM 2257 O O . GLN B 1 124 ? 3.936 -3.713 -10.688 1 89.62 124 GLN B O 1
ATOM 2262 N N . ALA B 1 125 ? 5.887 -2.686 -10.352 1 89.94 125 ALA B N 1
ATOM 2263 C CA . ALA B 1 125 ? 6.648 -3.781 -10.945 1 89.94 125 ALA B CA 1
ATOM 2264 C C . ALA B 1 125 ? 6.449 -5.074 -10.156 1 89.94 125 ALA B C 1
ATOM 2266 O O . ALA B 1 125 ? 6.277 -6.145 -10.742 1 89.94 125 ALA B O 1
ATOM 2267 N N . GLN B 1 126 ? 6.41 -4.934 -8.875 1 91.31 126 GLN B N 1
ATOM 2268 C CA . GLN B 1 126 ? 6.211 -6.098 -8.016 1 91.31 126 GLN B CA 1
ATOM 2269 C C . GLN B 1 126 ? 4.809 -6.68 -8.195 1 91.31 126 GLN B C 1
ATOM 2271 O O . GLN B 1 126 ? 4.641 -7.898 -8.234 1 91.31 126 GLN B O 1
ATOM 2276 N N . ALA B 1 127 ? 3.889 -5.844 -8.297 1 91.69 127 ALA B N 1
ATOM 2277 C CA . ALA B 1 127 ? 2.51 -6.293 -8.469 1 91.69 127 ALA B CA 1
ATOM 2278 C C . ALA B 1 127 ? 2.338 -7.043 -9.789 1 91.69 127 ALA B C 1
ATOM 2280 O O . ALA B 1 127 ? 1.674 -8.086 -9.836 1 91.69 127 ALA B O 1
ATOM 2281 N N . ILE B 1 128 ? 2.91 -6.488 -10.797 1 93.12 128 ILE B N 1
ATOM 2282 C CA . ILE B 1 128 ? 2.826 -7.121 -12.109 1 93.12 128 ILE B CA 1
ATOM 2283 C C . ILE B 1 128 ? 3.506 -8.484 -12.07 1 93.12 128 ILE B C 1
ATOM 2285 O O . ILE B 1 128 ? 2.969 -9.469 -12.586 1 93.12 128 ILE B O 1
ATOM 2289 N N . GLU B 1 129 ? 4.652 -8.555 -11.414 1 92.88 129 GLU B N 1
ATOM 2290 C CA . GLU B 1 129 ? 5.379 -9.812 -11.305 1 92.88 129 GLU B CA 1
ATOM 2291 C C . GLU B 1 129 ? 4.578 -10.844 -10.516 1 92.88 129 GLU B C 1
ATOM 2293 O O . GLU B 1 129 ? 4.582 -12.031 -10.859 1 92.88 129 GLU B O 1
ATOM 2298 N N . ARG B 1 130 ? 3.965 -10.438 -9.547 1 93.06 130 ARG B N 1
ATOM 2299 C CA . ARG B 1 130 ? 3.129 -11.328 -8.75 1 93.06 130 ARG B CA 1
ATOM 2300 C C . ARG B 1 130 ? 1.99 -11.898 -9.586 1 93.06 130 ARG B C 1
ATOM 2302 O O . ARG B 1 130 ? 1.729 -13.102 -9.547 1 93.06 130 ARG B O 1
ATOM 2309 N N . MET B 1 131 ? 1.383 -11.07 -10.305 1 93.25 131 MET B N 1
ATOM 2310 C CA . MET B 1 131 ? 0.28 -11.523 -11.148 1 93.25 131 MET B CA 1
ATOM 2311 C C . MET B 1 131 ? 0.778 -12.477 -12.227 1 93.25 131 MET B C 1
ATOM 2313 O O . MET B 1 131 ? 0.109 -13.461 -12.555 1 93.25 131 MET B O 1
ATOM 2317 N N . LYS B 1 132 ? 1.894 -12.141 -12.75 1 94.62 132 LYS B N 1
ATOM 2318 C CA . LYS B 1 132 ? 2.494 -13.008 -13.758 1 94.62 132 LYS B CA 1
ATOM 2319 C C . LYS B 1 132 ? 2.775 -14.398 -13.18 1 94.62 132 LYS B C 1
ATOM 2321 O O . LYS B 1 132 ? 2.514 -15.406 -13.836 1 94.62 132 LYS B O 1
ATOM 2326 N N . MET B 1 133 ? 3.303 -14.414 -11.992 1 94.06 133 MET B N 1
ATOM 2327 C CA . MET B 1 133 ? 3.574 -15.688 -11.32 1 94.06 133 MET B CA 1
ATOM 2328 C C . MET B 1 133 ? 2.281 -16.453 -11.078 1 94.06 133 MET B C 1
ATOM 2330 O O . MET B 1 133 ? 2.223 -17.672 -11.312 1 94.06 133 MET B O 1
ATOM 2334 N N . GLN B 1 134 ? 1.283 -15.812 -10.648 1 93.56 134 GLN B N 1
ATOM 2335 C CA . GLN B 1 134 ? -0.003 -16.469 -10.406 1 93.56 134 GLN B CA 1
ATOM 2336 C C . GLN B 1 134 ? -0.567 -17.047 -11.695 1 93.56 134 GLN B C 1
ATOM 2338 O O . GLN B 1 134 ? -1.122 -18.156 -11.688 1 93.56 134 GLN B O 1
ATOM 2343 N N . ASN B 1 135 ? -0.455 -16.297 -12.719 1 95.94 135 ASN B N 1
ATOM 2344 C CA . ASN B 1 135 ? -0.877 -16.812 -14.016 1 95.94 135 ASN B CA 1
ATOM 2345 C C . ASN B 1 135 ? -0.082 -18.062 -14.414 1 95.94 135 ASN B C 1
ATOM 2347 O O . ASN B 1 135 ? -0.646 -19.016 -14.938 1 95.94 135 ASN B O 1
ATOM 2351 N N . GLN B 1 136 ? 1.262 -18.016 -14.172 1 94.88 136 GLN B N 1
ATOM 2352 C CA . GLN B 1 136 ? 2.113 -19.172 -14.453 1 94.88 136 GLN B CA 1
ATOM 2353 C C . GLN B 1 136 ? 1.661 -20.391 -13.664 1 94.88 136 GLN B C 1
ATOM 2355 O O . GLN B 1 136 ? 1.595 -21.5 -14.203 1 94.88 136 GLN B O 1
ATOM 2360 N N . ILE B 1 137 ? 1.363 -20.203 -12.414 1 94.5 137 ILE B N 1
ATOM 2361 C CA . ILE B 1 137 ? 0.923 -21.297 -11.562 1 94.5 137 ILE B CA 1
ATOM 2362 C C . ILE B 1 137 ? -0.416 -21.844 -12.07 1 94.5 137 ILE B C 1
ATOM 2364 O O . ILE B 1 137 ? -0.609 -23.062 -12.156 1 94.5 137 ILE B O 1
ATOM 2368 N N . TYR B 1 138 ? -1.31 -20.938 -12.359 1 95.06 138 TYR B N 1
ATOM 2369 C CA . TYR B 1 138 ? -2.607 -21.344 -12.891 1 95.06 138 TYR B CA 1
ATOM 2370 C C . TYR B 1 138 ? -2.445 -22.234 -14.109 1 95.06 138 TYR B C 1
ATOM 2372 O O . TYR B 1 138 ? -3.148 -23.234 -14.25 1 95.06 138 TYR B O 1
ATOM 2380 N N . ASN B 1 139 ? -1.546 -21.875 -14.961 1 95 139 ASN B N 1
ATOM 2381 C CA . ASN B 1 139 ? -1.396 -22.594 -16.219 1 95 139 ASN B CA 1
ATOM 2382 C C . ASN B 1 139 ? -0.597 -23.891 -16.047 1 95 139 ASN B C 1
ATOM 2384 O O . ASN B 1 139 ? -0.455 -24.656 -17 1 95 139 ASN B O 1
ATOM 2388 N N . LEU B 1 140 ? -0.047 -24.094 -14.852 1 94.56 140 LEU B N 1
ATOM 2389 C CA . LEU B 1 140 ? 0.56 -25.375 -14.508 1 94.56 140 LEU B CA 1
ATOM 2390 C C . LEU B 1 140 ? -0.505 -26.406 -14.117 1 94.56 140 LEU B C 1
ATOM 2392 O O . LEU B 1 140 ? -0.234 -27.609 -14.078 1 94.56 140 LEU B O 1
ATOM 2396 N N . LEU B 1 141 ? -1.686 -25.953 -13.773 1 94.81 141 LEU B N 1
ATOM 2397 C CA . LEU B 1 141 ? -2.771 -26.797 -13.289 1 94.81 141 LEU B CA 1
ATOM 2398 C C . LEU B 1 141 ? -3.41 -27.562 -14.438 1 94.81 141 LEU B C 1
ATOM 2400 O O . LEU B 1 141 ? -3.342 -27.141 -15.594 1 94.81 141 LEU B O 1
ATOM 2404 N N . THR B 1 142 ? -3.984 -28.75 -14.039 1 94.75 142 THR B N 1
ATOM 2405 C CA . THR B 1 142 ? -4.773 -29.5 -15.016 1 94.75 142 THR B CA 1
ATOM 2406 C C . THR B 1 142 ? -6.102 -28.797 -15.281 1 94.75 142 THR B C 1
ATOM 2408 O O . THR B 1 142 ? -6.547 -27.969 -14.477 1 94.75 142 THR B O 1
ATOM 2411 N N . PRO B 1 143 ? -6.711 -29.062 -16.375 1 95.44 143 PRO B N 1
ATOM 2412 C CA . PRO B 1 143 ? -8.008 -28.438 -16.672 1 95.44 143 PRO B CA 1
ATOM 2413 C C . PRO B 1 143 ? -9.016 -28.625 -15.547 1 95.44 143 PRO B C 1
ATOM 2415 O O . PRO B 1 143 ? -9.805 -27.719 -15.266 1 95.44 143 PRO B O 1
ATOM 2418 N N . GLU B 1 144 ? -9.039 -29.797 -14.953 1 94.75 144 GLU B N 1
ATOM 2419 C CA . GLU B 1 144 ? -9.945 -30.047 -13.836 1 94.75 144 GLU B CA 1
ATOM 2420 C C . GLU B 1 144 ? -9.594 -29.156 -12.641 1 94.75 144 GLU B C 1
ATOM 2422 O O . GLU B 1 144 ? -10.484 -28.594 -11.992 1 94.75 144 GLU B O 1
ATOM 2427 N N . GLN B 1 145 ? -8.344 -29.078 -12.344 1 94.31 145 GLN B N 1
ATOM 2428 C CA . GLN B 1 145 ? -7.863 -28.219 -11.266 1 94.31 145 GLN B CA 1
ATOM 2429 C C . GLN B 1 145 ? -8.156 -26.75 -11.562 1 94.31 145 GLN B C 1
ATOM 2431 O O . GLN B 1 145 ? -8.523 -26 -10.656 1 94.31 145 GLN B O 1
ATOM 2436 N N . GLN B 1 146 ? -7.992 -26.297 -12.797 1 95.25 146 GLN B N 1
ATOM 2437 C CA . GLN B 1 146 ? -8.289 -24.922 -13.219 1 95.25 146 GLN B CA 1
ATOM 2438 C C . GLN B 1 146 ? -9.758 -24.594 -13.008 1 95.25 146 GLN B C 1
ATOM 2440 O O . GLN B 1 146 ? -10.094 -23.5 -12.547 1 95.25 146 GLN B O 1
ATOM 2445 N N . ALA B 1 147 ? -10.617 -25.5 -13.344 1 94.19 147 ALA B N 1
ATOM 2446 C CA . ALA B 1 147 ? -12.047 -25.297 -13.164 1 94.19 147 ALA B CA 1
ATOM 2447 C C . ALA B 1 147 ? -12.398 -25.125 -11.688 1 94.19 147 ALA B C 1
ATOM 2449 O O . ALA B 1 147 ? -13.211 -24.281 -11.328 1 94.19 147 ALA B O 1
ATOM 2450 N N . LYS B 1 148 ? -11.758 -25.938 -10.898 1 92 148 LYS B N 1
ATOM 2451 C CA . LYS B 1 148 ? -11.961 -25.812 -9.453 1 92 148 LYS B CA 1
ATOM 2452 C C . LYS B 1 148 ? -11.469 -24.469 -8.93 1 92 148 LYS B C 1
ATOM 2454 O O . LYS B 1 148 ? -12.125 -23.844 -8.094 1 92 148 LYS B O 1
ATOM 2459 N N . PHE B 1 149 ? -10.312 -24.141 -9.445 1 91.88 149 PHE B N 1
ATOM 2460 C CA . PHE B 1 149 ? -9.742 -22.859 -9.062 1 91.88 149 PHE B CA 1
ATOM 2461 C C . PHE B 1 149 ? -10.695 -21.719 -9.422 1 91.88 149 PHE B C 1
ATOM 2463 O O . PHE B 1 149 ? -10.977 -20.859 -8.594 1 91.88 149 PHE B O 1
ATOM 2470 N N . LYS B 1 150 ? -11.172 -21.672 -10.617 1 90.75 150 LYS B N 1
ATOM 2471 C CA . LYS B 1 150 ? -12.07 -20.625 -11.102 1 90.75 150 LYS B CA 1
ATOM 2472 C C . LYS B 1 150 ? -13.352 -20.594 -10.281 1 90.75 150 LYS B C 1
ATOM 2474 O O . LYS B 1 150 ? -13.852 -19.516 -9.945 1 90.75 150 LYS B O 1
ATOM 2479 N N . ALA B 1 151 ? -13.883 -21.719 -9.938 1 88.44 151 ALA B N 1
ATOM 2480 C CA . ALA B 1 151 ? -15.117 -21.797 -9.156 1 88.44 151 ALA B CA 1
ATOM 2481 C C . ALA B 1 151 ? -14.914 -21.25 -7.75 1 88.44 151 ALA B C 1
ATOM 2483 O O . ALA B 1 151 ? -15.789 -20.562 -7.219 1 88.44 151 ALA B O 1
ATOM 2484 N N . ARG B 1 152 ? -13.805 -21.531 -7.203 1 85.38 152 ARG B N 1
ATOM 2485 C CA . ARG B 1 152 ? -13.484 -21.031 -5.867 1 85.38 152 ARG B CA 1
ATOM 2486 C C . ARG B 1 152 ? -13.32 -19.516 -5.875 1 85.38 152 ARG B C 1
ATOM 2488 O O . ARG B 1 152 ? -13.75 -18.828 -4.945 1 85.38 152 ARG B O 1
ATOM 2495 N N . PHE B 1 153 ? -12.648 -19.047 -6.859 1 80.75 153 PHE B N 1
ATOM 2496 C CA . PHE B 1 153 ? -12.438 -17.609 -6.98 1 80.75 153 PHE B CA 1
ATOM 2497 C C . PHE B 1 153 ? -13.773 -16.891 -7.129 1 80.75 153 PHE B C 1
ATOM 2499 O O . PHE B 1 153 ? -13.984 -15.836 -6.512 1 80.75 153 PHE B O 1
ATOM 2506 N N . GLU B 1 154 ? -14.602 -17.422 -7.961 1 80.81 154 GLU B N 1
ATOM 2507 C CA . GLU B 1 154 ? -15.914 -16.812 -8.188 1 80.81 154 GLU B CA 1
ATOM 2508 C C . GLU B 1 154 ? -16.75 -16.812 -6.91 1 80.81 154 GLU B C 1
ATOM 2510 O O . GLU B 1 154 ? -17.516 -15.883 -6.664 1 80.81 154 GLU B O 1
ATOM 2515 N N . ALA B 1 155 ? -16.547 -17.812 -6.156 1 78.38 155 ALA B N 1
ATOM 2516 C CA . ALA B 1 155 ? -17.281 -17.906 -4.895 1 78.38 155 ALA B CA 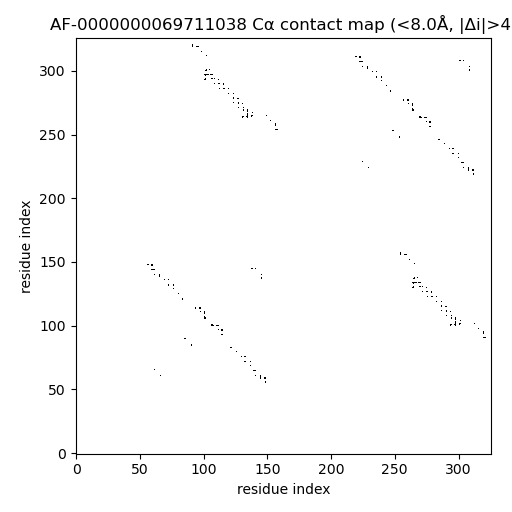1
ATOM 2517 C C . ALA B 1 155 ? -16.781 -16.859 -3.891 1 78.38 155 ALA B C 1
ATOM 2519 O O . ALA B 1 155 ? -17.562 -16.359 -3.074 1 78.38 155 ALA B O 1
ATOM 2520 N N . HIS B 1 156 ? -15.562 -16.531 -4.016 1 73.12 156 HIS B N 1
ATOM 2521 C CA . HIS B 1 156 ? -14.969 -15.594 -3.07 1 73.12 156 HIS B CA 1
ATOM 2522 C C . HIS B 1 156 ? -15.148 -14.148 -3.531 1 73.12 156 HIS B C 1
ATOM 2524 O O . HIS B 1 156 ? -15.242 -13.234 -2.707 1 73.12 156 HIS B O 1
ATOM 2530 N N . THR B 1 157 ? -14.922 -13.945 -4.824 1 65.19 157 THR B N 1
ATOM 2531 C CA . THR B 1 157 ? -15.062 -12.594 -5.355 1 65.19 157 THR B CA 1
ATOM 2532 C C . THR B 1 157 ? -16.422 -12.008 -4.988 1 65.19 157 THR B C 1
ATOM 2534 O O . THR B 1 157 ? -16.547 -10.797 -4.809 1 65.19 157 THR B O 1
ATOM 2537 N N . GLY B 1 158 ? -17.375 -12.82 -4.922 1 61.5 158 GLY B N 1
ATOM 2538 C CA . GLY B 1 158 ? -18.688 -12.328 -4.52 1 61.5 158 GLY B CA 1
ATOM 2539 C C . GLY B 1 158 ? -18.781 -12.016 -3.039 1 61.5 158 GLY B C 1
ATOM 2540 O O . GLY B 1 158 ? -19.75 -11.406 -2.588 1 61.5 158 GLY B O 1
ATOM 2541 N N . LYS B 1 159 ? -17.781 -12.516 -2.395 1 58.81 159 LYS B N 1
ATOM 2542 C CA . LYS B 1 159 ? -17.844 -12.289 -0.954 1 58.81 159 LYS B CA 1
ATOM 2543 C C . LYS B 1 159 ? -17.156 -10.977 -0.576 1 58.81 159 LYS B C 1
ATOM 2545 O O . LYS B 1 159 ? -16.203 -10.562 -1.233 1 58.81 159 LYS B O 1
ATOM 2550 N N . GLU B 1 16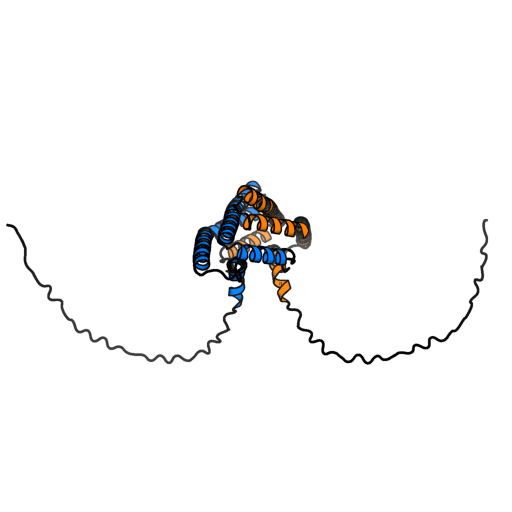0 ? -17.781 -10.078 -0.029 1 54.56 160 GLU B N 1
ATOM 2551 C CA . GLU B 1 160 ? -17.297 -8.781 0.426 1 54.56 160 GLU B CA 1
ATOM 2552 C C . GLU B 1 160 ? -15.969 -8.922 1.165 1 54.56 160 GLU B C 1
ATOM 2554 O O . GLU B 1 160 ? -15.797 -9.828 1.979 1 54.56 160 GLU B O 1
ATOM 2559 N N . PRO B 1 161 ? -14.906 -8.258 0.651 1 52.53 161 PRO B N 1
ATOM 2560 C CA . PRO B 1 161 ? -13.656 -8.32 1.411 1 52.53 161 PRO B CA 1
ATOM 2561 C C . PRO B 1 161 ? -13.867 -8.109 2.908 1 52.53 161 PRO B C 1
ATOM 2563 O O . PRO B 1 161 ? -14.812 -7.434 3.314 1 52.53 161 PRO B O 1
ATOM 2566 N N . ARG B 1 162 ? -13.492 -9.055 3.729 1 47.94 162 ARG B N 1
ATOM 2567 C CA . ARG B 1 162 ? -13.633 -8.867 5.168 1 47.94 162 ARG B CA 1
ATOM 2568 C C . ARG B 1 162 ? -13.156 -7.484 5.594 1 47.94 162 ARG B C 1
ATOM 2570 O O . ARG B 1 162 ? -12.133 -7 5.117 1 47.94 162 ARG B O 1
ATOM 2577 N N . SER B 1 163 ? -14.188 -6.555 5.852 1 41.03 163 SER B N 1
ATOM 2578 C CA . SER B 1 163 ? -13.93 -5.254 6.465 1 41.03 163 SER B CA 1
ATOM 2579 C C . SER B 1 163 ? -13 -5.383 7.668 1 41.03 163 SER B C 1
ATOM 2581 O O . SER B 1 163 ? -13.047 -6.379 8.391 1 41.03 163 SER B O 1
#

Foldseek 3Di:
DDDPDDDPDDPDDPDPPPPDPPPPPPDPPPPPPPPPPPPPPVVVPPCVPLVVLVVLLPPLPDDPVLVVVLVVLSVVLVVVVVVLDDDPVRVVVLVVQVVCQVPDPDHDVVSVCVSVVVVVVSVVVSVVSSVVSSVVSLVSDDPSSNVVSVVVCVVCVPPPPDD/DDDDDDDPPPDDDDDDDDPPPPPPPPPPPPPPPPPPPPPPPVVPPVCVPLVVLVVLLPPLPDDPVLVVVLVVLSVVLVVVVVVLDDDPVRVVVLVVQVVCQVPDPDHDVVSVCVSVVVVVVSVVVSVVSVVVSSVVSLVSDDPSSNVVSVVVVVVCVPPPPDD

Radius of gyration: 35.19 Å; Cα contacts (8 Å, |Δi|>4): 125; chains: 2; bounding box: 132×95×67 Å

Solvent-accessible surface area (backbone atoms only — not comparable to full-atom values): 20228 Å² total; per-residue (Å²): 139,82,77,90,76,84,78,90,78,83,85,82,84,75,83,74,83,80,78,82,79,79,77,76,79,75,80,76,72,81,71,81,70,78,71,65,76,77,73,73,67,70,58,60,67,71,47,58,67,68,48,48,66,58,53,70,65,54,91,50,80,72,51,74,68,51,48,52,53,47,49,51,53,49,51,52,49,50,52,54,50,60,68,65,48,72,48,70,68,52,50,44,50,50,49,50,51,50,49,52,46,25,69,33,96,62,74,51,62,69,60,49,50,53,60,53,45,58,54,47,53,54,51,51,53,51,50,50,51,51,46,50,50,48,17,54,49,47,68,67,45,52,74,70,38,41,52,51,49,52,52,51,47,57,60,45,63,74,42,71,75,83,127,133,83,86,87,80,83,76,83,76,81,80,76,86,71,90,73,86,81,77,79,74,78,74,76,75,76,80,73,74,80,71,81,71,76,72,66,76,78,73,73,66,71,61,58,67,71,47,56,66,68,46,48,65,57,53,70,65,54,91,51,80,70,50,73,68,52,50,51,54,46,50,51,53,51,51,51,49,50,52,54,48,61,70,64,49,74,48,70,68,53,50,44,50,50,49,52,50,50,49,52,44,27,69,32,97,62,73,51,62,70,61,48,48,53,62,52,46,58,55,47,52,53,50,49,54,49,51,50,50,50,45,50,50,48,17,53,52,46,70,67,44,51,73,70,37,41,52,51,49,52,52,52,48,56,60,46,62,72,43,72,74,85,127

Nearest PDB structures (foldseek):
  6owx-assembly1_A  TM=6.499E-01  e=1.825E-05  Escherichia coli
  6owy-assembly1_A  TM=6.418E-01  e=2.170E-05  Escherichia coli
  3itf-assembly1_B  TM=7.569E-01  e=2.749E-04  Escherichia coli str. K-12 substr. MG1655
  2y39-assembly1_A  TM=7.017E-01  e=9.399E-01  Cupriavidus metallidurans CH34
  2y3b-assembly1_A-2  TM=6.618E-01  e=1.184E+00  Cupriavidus metallidurans CH34

Organism: Shewanella oneidensis (strain ATCC 700550 / JCM 31522 / CIP 106686 / LMG 19005 / NCIMB 14063 / MR-1) (NCBI:txid211586)

InterPro domains:
  IPR012899 LTXXQ motif family protein [PF07813] (49-152)
  IPR012899 LTXXQ motif family protein [PIRSF034445] (2-162)
  IPR012899 LTXXQ motif family protein [cd09916] (59-156)
  IPR052211 Cpx two-component system auxiliary protein [PTHR38102] (1-162)